Protein AF-A0A953M935-F1 (afdb_monomer_lite)

Radius of gyration: 22.32 Å; chains: 1; bounding box: 38×76×73 Å

Structure (mmCIF, N/CA/C/O backbone):
data_AF-A0A953M935-F1
#
_entry.id   AF-A0A953M935-F1
#
loop_
_atom_site.group_PDB
_atom_site.id
_atom_site.type_symbol
_atom_site.label_atom_id
_atom_site.label_alt_id
_atom_site.label_comp_id
_atom_site.label_asym_id
_atom_site.label_entity_id
_atom_site.label_seq_id
_atom_site.pdbx_PDB_ins_code
_atom_site.Cartn_x
_atom_site.Cartn_y
_atom_site.Cartn_z
_atom_site.occupancy
_atom_site.B_iso_or_equiv
_atom_site.auth_seq_id
_atom_site.auth_comp_id
_atom_site.auth_asym_id
_atom_site.auth_atom_id
_atom_site.pdbx_PDB_model_num
ATOM 1 N N . THR A 1 1 ? 6.322 -0.525 -22.273 1.00 87.12 1 THR A N 1
ATOM 2 C CA . THR A 1 1 ? 6.191 -1.770 -21.480 1.00 87.12 1 THR A CA 1
ATOM 3 C C . THR A 1 1 ? 7.466 -2.593 -21.427 1.00 87.12 1 THR A C 1
ATOM 5 O O . THR A 1 1 ? 7.991 -2.733 -20.337 1.00 87.12 1 THR A O 1
ATOM 8 N N . TRP A 1 2 ? 8.011 -3.098 -22.545 1.00 92.62 2 TRP A N 1
ATOM 9 C CA . TRP A 1 2 ? 9.228 -3.938 -22.526 1.00 92.62 2 TRP A CA 1
ATOM 10 C C . TRP A 1 2 ? 10.435 -3.279 -21.838 1.00 92.62 2 TRP A C 1
ATOM 12 O O . TRP A 1 2 ? 11.004 -3.856 -20.919 1.00 92.62 2 TRP A O 1
ATOM 22 N N . GLU A 1 3 ? 10.776 -2.045 -22.215 1.00 92.69 3 GLU A N 1
ATOM 23 C CA . GLU A 1 3 ? 11.884 -1.318 -21.573 1.00 92.69 3 GLU A CA 1
ATOM 24 C C . GLU A 1 3 ? 11.625 -1.047 -20.083 1.00 92.69 3 GLU A C 1
ATOM 26 O O . GLU A 1 3 ? 12.533 -1.168 -19.268 1.00 92.69 3 GLU A O 1
ATOM 31 N N . ALA A 1 4 ? 10.373 -0.774 -19.697 1.00 92.00 4 ALA A N 1
ATOM 32 C CA . ALA A 1 4 ? 10.004 -0.616 -18.289 1.00 92.00 4 ALA A CA 1
ATOM 33 C C . ALA A 1 4 ? 10.262 -1.905 -17.493 1.00 92.00 4 ALA A C 1
ATOM 35 O O . ALA A 1 4 ? 10.887 -1.853 -16.439 1.00 92.00 4 ALA A O 1
ATOM 36 N N . LEU A 1 5 ? 9.853 -3.058 -18.031 1.00 93.75 5 LEU A N 1
ATOM 37 C CA . LEU A 1 5 ? 10.108 -4.365 -17.426 1.00 93.75 5 LEU A CA 1
ATOM 38 C C . LEU A 1 5 ? 11.610 -4.664 -17.322 1.00 93.75 5 LEU A C 1
ATOM 40 O O . LEU A 1 5 ? 12.067 -5.061 -16.255 1.00 93.75 5 LEU A O 1
ATOM 44 N N . ARG A 1 6 ? 12.397 -4.410 -18.379 1.00 94.69 6 ARG A N 1
ATOM 45 C CA . ARG A 1 6 ? 13.862 -4.605 -18.359 1.00 94.69 6 ARG A CA 1
ATOM 46 C C . ARG A 1 6 ? 14.549 -3.818 -17.255 1.00 94.69 6 ARG A C 1
ATOM 48 O O . ARG A 1 6 ? 15.480 -4.330 -16.648 1.00 94.69 6 ARG A O 1
ATOM 55 N N . LEU A 1 7 ? 14.097 -2.591 -17.005 1.00 92.44 7 LEU A N 1
ATOM 56 C CA . LEU A 1 7 ? 14.650 -1.765 -15.938 1.00 92.44 7 LEU A CA 1
ATOM 57 C C . LEU A 1 7 ? 14.316 -2.314 -14.548 1.00 92.44 7 LEU A C 1
ATOM 59 O O . LEU A 1 7 ? 15.078 -2.064 -13.625 1.00 92.44 7 LEU A O 1
ATOM 63 N N . MET A 1 8 ? 13.209 -3.042 -14.390 1.00 93.44 8 MET A N 1
ATOM 64 C CA . MET A 1 8 ? 12.713 -3.533 -13.098 1.00 93.44 8 MET A CA 1
ATOM 65 C C . MET A 1 8 ? 13.215 -4.932 -12.714 1.00 93.44 8 MET A C 1
ATOM 67 O O . MET A 1 8 ? 13.190 -5.274 -11.532 1.00 93.44 8 MET A O 1
ATOM 71 N N . VAL A 1 9 ? 13.665 -5.744 -13.676 1.00 95.94 9 VAL A N 1
ATOM 72 C CA . VAL A 1 9 ? 14.178 -7.101 -13.413 1.00 95.94 9 VAL A CA 1
ATOM 73 C C . VAL A 1 9 ? 15.330 -7.075 -12.413 1.00 95.94 9 VAL A C 1
ATOM 75 O O . VAL A 1 9 ? 16.247 -6.264 -12.514 1.00 95.94 9 VAL A O 1
ATOM 78 N N . GLY A 1 10 ? 15.284 -7.991 -11.447 1.00 92.75 10 GLY A N 1
ATOM 79 C CA . GLY A 1 10 ? 16.314 -8.169 -10.427 1.00 92.75 10 GLY A CA 1
ATOM 80 C C . GLY A 1 10 ? 16.287 -7.130 -9.305 1.00 92.75 10 GLY A C 1
ATOM 81 O O . GLY A 1 10 ? 17.012 -7.292 -8.324 1.00 92.75 10 GLY A O 1
ATOM 82 N N . GLN A 1 11 ? 15.445 -6.095 -9.393 1.00 92.94 11 GLN A N 1
ATOM 83 C CA . GLN A 1 11 ? 15.308 -5.120 -8.318 1.00 92.94 11 GLN A CA 1
ATOM 84 C C . GLN A 1 11 ? 14.552 -5.737 -7.138 1.00 92.94 11 GLN A C 1
ATOM 86 O O . GLN A 1 11 ? 13.422 -6.201 -7.284 1.00 92.94 11 GLN A O 1
ATOM 91 N N . ARG A 1 12 ? 15.177 -5.734 -5.958 1.00 94.81 12 ARG A N 1
ATOM 92 C CA . ARG A 1 12 ? 14.606 -6.261 -4.714 1.00 94.81 12 ARG A CA 1
ATOM 93 C C . ARG A 1 12 ? 14.468 -5.133 -3.704 1.00 94.81 12 ARG A C 1
ATOM 95 O O . ARG A 1 12 ? 15.455 -4.469 -3.405 1.00 94.81 12 ARG A O 1
ATOM 102 N N . ARG A 1 13 ? 13.263 -4.948 -3.167 1.00 95.19 13 ARG A N 1
ATOM 103 C CA . ARG A 1 13 ? 12.986 -4.009 -2.071 1.00 95.19 13 ARG A CA 1
ATOM 104 C C . ARG A 1 13 ? 12.113 -4.676 -1.024 1.00 95.19 13 ARG A C 1
ATOM 106 O O . ARG A 1 13 ? 11.377 -5.617 -1.337 1.00 95.19 13 ARG A O 1
ATOM 113 N N . VAL A 1 14 ? 12.210 -4.189 0.208 1.00 96.75 14 VAL A N 1
ATOM 114 C CA . VAL A 1 14 ? 11.340 -4.629 1.303 1.00 96.75 14 VAL A CA 1
ATOM 115 C C . VAL A 1 14 ? 9.875 -4.466 0.883 1.00 96.75 14 VAL A C 1
ATOM 117 O O . VAL A 1 14 ? 9.539 -3.521 0.177 1.00 96.75 14 VAL A O 1
ATOM 120 N N . HIS A 1 15 ? 9.031 -5.441 1.223 1.00 97.50 15 HIS A N 1
ATOM 121 C CA . HIS A 1 15 ? 7.592 -5.424 0.923 1.00 97.50 15 HIS A CA 1
ATOM 122 C C . HIS A 1 15 ? 7.204 -5.198 -0.558 1.00 97.50 15 HIS A C 1
ATOM 124 O O . HIS A 1 15 ? 6.071 -4.834 -0.868 1.00 97.50 15 HIS A O 1
ATOM 130 N N . THR A 1 16 ? 8.097 -5.507 -1.503 1.00 96.88 16 THR A N 1
ATOM 131 C CA . THR A 1 16 ? 7.790 -5.545 -2.945 1.00 96.88 16 THR A CA 1
ATOM 132 C C . THR A 1 16 ? 8.058 -6.934 -3.510 1.00 96.88 16 THR A C 1
ATOM 134 O O . THR A 1 16 ? 8.996 -7.614 -3.085 1.00 96.88 16 THR A O 1
ATOM 137 N N . LEU A 1 17 ? 7.243 -7.372 -4.472 1.00 95.25 17 LEU A N 1
ATOM 138 C CA . LEU A 1 17 ? 7.519 -8.595 -5.224 1.00 95.25 17 LEU A CA 1
ATOM 139 C C . LEU A 1 17 ? 8.513 -8.291 -6.350 1.00 95.25 17 LEU A C 1
ATOM 141 O O . LEU A 1 17 ? 8.181 -7.522 -7.257 1.00 95.25 17 LEU A O 1
ATOM 145 N N . PRO A 1 18 ? 9.725 -8.876 -6.326 1.00 95.62 18 PRO A N 1
ATOM 146 C CA . PRO A 1 18 ? 10.694 -8.640 -7.381 1.00 95.62 18 PRO A CA 1
ATOM 147 C C . PRO A 1 18 ? 10.256 -9.322 -8.677 1.00 95.62 18 PRO A C 1
ATOM 149 O O . PRO A 1 18 ? 9.590 -10.358 -8.665 1.00 95.62 18 PRO A O 1
ATOM 152 N N . ILE A 1 19 ? 10.687 -8.768 -9.806 1.00 96.44 19 ILE A N 1
ATOM 153 C CA . ILE A 1 19 ? 10.609 -9.450 -11.099 1.00 96.44 19 ILE A CA 1
ATOM 154 C C . ILE A 1 19 ? 11.910 -10.235 -11.275 1.00 96.44 19 ILE A C 1
ATOM 156 O O . ILE A 1 19 ? 12.989 -9.645 -11.312 1.00 96.44 19 ILE A O 1
ATOM 160 N N . GLU A 1 20 ? 11.819 -11.558 -11.356 1.00 96.62 20 GLU A N 1
ATOM 161 C CA . GLU A 1 20 ? 12.972 -12.454 -11.509 1.00 96.62 20 GLU A CA 1
ATOM 162 C C . GLU A 1 20 ? 13.306 -12.711 -12.974 1.00 96.62 20 GLU A C 1
ATOM 164 O O . GLU A 1 20 ? 14.477 -12.752 -13.344 1.00 96.62 20 GLU A O 1
ATOM 169 N N . GLU A 1 21 ? 12.283 -12.824 -13.815 1.00 97.19 21 GLU A N 1
ATOM 170 C CA . GLU A 1 21 ? 12.445 -13.101 -15.237 1.00 97.19 21 GLU A CA 1
ATOM 171 C C . GLU A 1 21 ? 11.409 -12.328 -16.049 1.00 97.19 21 GLU A C 1
ATOM 173 O O . GLU A 1 21 ? 10.309 -12.042 -15.578 1.00 97.19 21 GLU A O 1
ATOM 178 N N . ILE A 1 22 ? 11.764 -11.975 -17.280 1.00 97.44 22 ILE A N 1
ATOM 179 C CA . ILE A 1 22 ? 10.851 -11.381 -18.254 1.00 97.44 22 ILE A CA 1
ATOM 180 C C . ILE A 1 22 ? 11.057 -12.054 -19.595 1.00 97.44 22 ILE A C 1
ATOM 182 O O . ILE A 1 22 ? 12.165 -12.469 -19.938 1.00 97.44 22 ILE A O 1
ATOM 186 N N . GLY A 1 23 ? 10.015 -12.053 -20.409 1.00 96.56 23 GLY A N 1
ATOM 187 C CA . GLY A 1 23 ? 10.133 -12.500 -21.781 1.00 96.56 23 GLY A CA 1
ATOM 188 C C . GLY A 1 23 ? 9.153 -11.813 -22.701 1.00 96.56 23 GLY A C 1
ATOM 189 O O . GLY A 1 23 ? 8.272 -11.051 -22.292 1.00 96.56 23 GLY A O 1
ATOM 190 N N . ARG A 1 24 ? 9.366 -12.060 -23.989 1.00 96.81 24 ARG A N 1
ATOM 191 C CA . ARG A 1 24 ? 8.562 -11.507 -25.066 1.00 96.81 24 ARG A CA 1
ATOM 192 C C . ARG A 1 24 ? 8.231 -12.609 -26.054 1.00 96.81 24 ARG A C 1
ATOM 194 O O . ARG A 1 24 ? 9.121 -13.301 -26.543 1.00 96.81 24 ARG A O 1
ATOM 201 N N . GLU A 1 25 ? 6.953 -12.760 -26.356 1.00 94.62 25 GLU A N 1
ATOM 202 C CA . GLU A 1 25 ? 6.482 -13.746 -27.321 1.00 94.62 25 GLU A CA 1
ATOM 203 C C . GLU A 1 25 ? 6.469 -13.186 -28.747 1.00 94.62 25 GLU A C 1
ATOM 205 O O . GLU A 1 25 ? 6.471 -11.970 -28.971 1.00 94.62 25 GLU A O 1
ATOM 210 N N . ARG A 1 26 ? 6.381 -14.084 -29.741 1.00 86.19 26 ARG A N 1
ATOM 211 C CA . ARG A 1 26 ? 6.334 -13.727 -31.174 1.00 86.19 26 ARG A CA 1
ATOM 212 C C . ARG A 1 26 ? 5.109 -12.883 -31.578 1.00 86.19 26 ARG A C 1
ATOM 214 O O . ARG A 1 26 ? 5.091 -12.367 -32.686 1.00 86.19 26 ARG A O 1
ATOM 221 N N . GLY A 1 27 ? 4.136 -12.677 -30.687 1.00 88.88 27 GLY A N 1
ATOM 222 C CA . GLY A 1 27 ? 2.987 -11.780 -30.883 1.00 88.88 27 GLY A CA 1
ATOM 223 C C . GLY A 1 27 ? 3.143 -10.374 -30.289 1.00 88.88 27 GLY A C 1
ATOM 224 O O . GLY A 1 27 ? 2.191 -9.604 -30.306 1.00 88.88 27 GLY A O 1
ATOM 225 N N . GLY A 1 28 ? 4.304 -10.032 -29.722 1.00 88.31 28 GLY A N 1
ATOM 226 C CA . GLY A 1 28 ? 4.527 -8.732 -29.077 1.00 88.31 28 GLY A CA 1
ATOM 227 C C . GLY A 1 28 ? 4.071 -8.651 -27.616 1.00 88.31 28 GLY A C 1
ATOM 228 O O . GLY A 1 28 ? 4.392 -7.665 -26.951 1.00 88.31 28 GLY A O 1
ATOM 229 N N . TRP A 1 29 ? 3.413 -9.693 -27.101 1.00 91.88 29 TRP A N 1
ATOM 230 C CA . TRP A 1 29 ? 3.110 -9.856 -25.681 1.00 91.88 29 TRP A CA 1
ATOM 231 C C . TRP A 1 29 ? 4.390 -9.928 -24.853 1.00 91.88 29 TRP A C 1
ATOM 233 O O . TRP A 1 29 ? 5.377 -10.542 -25.265 1.00 91.88 29 TRP A O 1
ATOM 243 N N . CYS A 1 30 ? 4.364 -9.285 -23.691 1.00 94.69 30 CYS A N 1
ATOM 244 C CA . CYS A 1 30 ? 5.428 -9.353 -22.699 1.00 94.69 30 CYS A CA 1
ATOM 245 C C . CYS A 1 30 ? 4.885 -10.063 -21.458 1.00 94.69 30 CYS A C 1
ATOM 247 O O . CYS A 1 30 ? 3.744 -9.812 -21.071 1.00 94.69 30 CYS A O 1
ATOM 249 N N . TRP A 1 31 ? 5.707 -10.893 -20.830 1.00 94.88 31 TRP A N 1
ATOM 250 C CA . TRP A 1 31 ? 5.409 -11.526 -19.548 1.00 94.88 31 TRP A CA 1
ATOM 251 C C . TRP A 1 31 ? 6.520 -11.226 -18.541 1.00 94.88 31 TRP A C 1
ATOM 253 O O . TRP A 1 31 ? 7.645 -10.889 -18.920 1.00 94.88 31 TRP A O 1
ATOM 263 N N . ALA A 1 32 ? 6.178 -11.329 -17.261 1.00 95.38 32 ALA A N 1
ATOM 264 C CA . ALA A 1 32 ? 7.086 -11.186 -16.135 1.00 95.38 32 ALA A CA 1
ATOM 265 C C . ALA A 1 32 ? 6.808 -12.311 -15.132 1.00 95.38 32 ALA A C 1
ATOM 267 O O . ALA A 1 32 ? 5.650 -12.657 -14.902 1.00 95.38 32 ALA A O 1
ATOM 268 N N . CYS A 1 33 ? 7.865 -12.862 -14.548 1.00 95.69 33 CYS A N 1
ATOM 269 C CA . CYS A 1 33 ? 7.812 -13.864 -13.493 1.00 95.69 33 CYS A CA 1
ATOM 270 C C . CYS A 1 33 ? 8.309 -13.249 -12.186 1.00 95.69 33 CYS A C 1
ATOM 272 O O . CYS A 1 33 ? 9.351 -12.590 -12.157 1.00 95.69 33 CYS A O 1
ATOM 274 N N . SER A 1 34 ? 7.584 -13.510 -11.105 1.00 93.88 34 SER A N 1
ATOM 275 C CA . SER A 1 34 ? 7.925 -13.109 -9.740 1.00 93.88 34 SER A CA 1
ATOM 276 C C . SER A 1 34 ? 7.855 -14.324 -8.816 1.00 93.88 34 SER A C 1
ATOM 278 O O . SER A 1 34 ? 7.169 -15.296 -9.156 1.00 93.88 34 SER A O 1
ATOM 280 N N . PRO A 1 35 ? 8.510 -14.287 -7.640 1.00 92.44 35 PRO A N 1
ATOM 281 C CA . PRO A 1 35 ? 8.321 -15.316 -6.631 1.00 92.44 35 PRO A CA 1
ATOM 282 C C . PRO A 1 35 ? 6.838 -15.455 -6.309 1.00 92.44 35 PRO A C 1
ATOM 284 O O . PRO A 1 35 ? 6.133 -14.456 -6.219 1.00 92.44 35 PRO A O 1
ATOM 287 N N . TYR A 1 36 ? 6.370 -16.679 -6.100 1.00 89.25 36 TYR A N 1
ATOM 288 C CA . TYR A 1 36 ? 4.990 -16.925 -5.704 1.00 89.25 36 TYR A CA 1
ATOM 289 C C . TYR A 1 36 ? 4.867 -16.817 -4.170 1.00 89.25 36 TYR A C 1
ATOM 291 O O . TYR A 1 36 ? 5.350 -17.708 -3.466 1.00 89.25 36 TYR A O 1
ATOM 299 N N . PRO A 1 37 ? 4.260 -15.744 -3.615 1.00 86.69 37 PRO A N 1
ATOM 300 C CA . PRO A 1 37 ? 4.155 -15.545 -2.163 1.00 86.69 37 PRO A CA 1
ATOM 301 C C . PRO A 1 37 ? 3.012 -16.356 -1.522 1.00 86.69 37 PRO A C 1
ATOM 303 O O . PRO A 1 37 ? 2.883 -16.369 -0.294 1.00 86.69 37 PRO A O 1
ATOM 306 N N . GLY A 1 38 ? 2.162 -16.982 -2.343 1.00 81.94 38 GLY A N 1
ATOM 307 C CA . GLY A 1 38 ? 1.015 -17.774 -1.910 1.00 81.94 38 GLY A CA 1
ATOM 308 C C . GLY A 1 38 ? 1.398 -19.141 -1.340 1.00 81.94 38 GLY A C 1
ATOM 309 O O . GLY A 1 38 ? 2.570 -19.489 -1.189 1.00 81.94 38 GLY A O 1
ATOM 310 N N . ASN A 1 39 ? 0.387 -19.944 -1.017 1.00 77.00 39 ASN A N 1
ATOM 311 C CA . ASN A 1 39 ? 0.562 -21.349 -0.644 1.00 77.00 39 ASN A CA 1
ATOM 312 C C . ASN A 1 39 ? 0.106 -22.275 -1.791 1.00 77.00 39 ASN A C 1
ATOM 314 O O . ASN A 1 39 ? -0.305 -21.819 -2.857 1.00 77.00 39 ASN A O 1
ATOM 318 N N . HIS A 1 40 ? 0.165 -23.589 -1.568 1.00 74.06 40 HIS A N 1
ATOM 319 C CA . HIS A 1 40 ? -0.279 -24.592 -2.544 1.00 74.06 40 HIS A CA 1
ATOM 320 C C . HIS A 1 40 ? -1.765 -24.480 -2.928 1.00 74.06 40 HIS A C 1
ATOM 322 O O . HIS A 1 40 ? -2.174 -25.100 -3.903 1.00 74.06 40 HIS A O 1
ATOM 328 N N . GLU A 1 41 ? -2.563 -23.722 -2.174 1.00 73.56 41 GLU A N 1
ATOM 329 C CA . GLU A 1 41 ? -3.989 -23.544 -2.421 1.00 73.56 41 GLU A CA 1
ATOM 330 C C . GLU A 1 41 ? -4.228 -22.297 -3.269 1.00 73.56 41 GLU A C 1
ATOM 332 O O . GLU A 1 41 ? -4.808 -22.405 -4.344 1.00 73.56 41 GLU A O 1
ATOM 337 N N . THR A 1 42 ? -3.780 -21.120 -2.817 1.00 80.50 42 THR A N 1
ATOM 338 C CA . THR A 1 42 ? -4.020 -19.849 -3.515 1.00 80.50 42 THR A CA 1
ATOM 339 C C . THR A 1 42 ? -3.039 -18.742 -3.116 1.00 80.50 42 THR A C 1
ATOM 341 O O . THR A 1 42 ? -2.385 -18.769 -2.067 1.00 80.50 42 THR A O 1
ATOM 344 N N . MET A 1 43 ? -2.973 -17.727 -3.974 1.00 84.75 43 MET A N 1
ATOM 345 C CA . MET A 1 43 ? -2.472 -16.403 -3.636 1.00 84.75 43 MET A CA 1
ATOM 346 C C . MET A 1 43 ? -3.609 -15.598 -3.003 1.00 84.75 43 MET A C 1
ATOM 348 O O . MET A 1 43 ? -4.702 -15.535 -3.565 1.00 84.75 43 MET A O 1
ATOM 352 N N . VAL A 1 44 ? -3.363 -14.991 -1.842 1.00 93.56 44 VAL A N 1
ATOM 353 C CA . VAL A 1 44 ? -4.373 -14.205 -1.123 1.00 93.56 44 VAL A CA 1
ATOM 354 C C . VAL A 1 44 ? -4.001 -12.733 -1.213 1.00 93.56 44 VAL A C 1
ATOM 356 O O . VAL A 1 44 ? -2.959 -12.328 -0.702 1.00 93.56 44 VAL A O 1
ATOM 359 N N . THR A 1 45 ? -4.845 -11.933 -1.858 1.00 95.94 45 THR A N 1
ATOM 360 C CA . THR A 1 45 ? -4.709 -10.471 -1.852 1.00 95.94 45 THR A CA 1
ATOM 361 C C . THR A 1 45 ? -5.188 -9.891 -0.523 1.00 95.94 45 THR A C 1
ATOM 363 O O . THR A 1 45 ? -5.932 -10.540 0.222 1.00 95.94 45 THR A O 1
ATOM 366 N N . LEU A 1 46 ? -4.782 -8.662 -0.211 1.00 96.94 46 LEU A N 1
ATOM 367 C CA . LEU A 1 46 ? -5.235 -7.955 0.984 1.00 96.94 46 LEU A CA 1
ATOM 368 C C . LEU A 1 46 ? -6.760 -7.780 0.976 1.00 96.94 46 LEU A C 1
ATOM 370 O O . LEU A 1 46 ? -7.403 -8.038 1.994 1.00 96.94 46 LEU A O 1
ATOM 374 N N . ASP A 1 47 ? -7.322 -7.473 -0.197 1.00 96.38 47 ASP A N 1
ATOM 375 C CA . ASP A 1 47 ? -8.769 -7.380 -0.423 1.00 96.38 47 ASP A CA 1
ATOM 376 C C . ASP A 1 47 ? -9.478 -8.711 -0.118 1.00 96.38 47 ASP A C 1
ATOM 378 O O . ASP A 1 47 ? -10.418 -8.775 0.678 1.00 96.38 47 ASP A O 1
ATOM 382 N N . GLY A 1 48 ? -8.961 -9.822 -0.659 1.00 94.88 48 GLY A N 1
ATOM 383 C CA . GLY A 1 48 ? -9.504 -11.154 -0.395 1.00 94.88 48 GLY A CA 1
ATOM 384 C C . GLY A 1 48 ? -9.415 -11.543 1.084 1.00 94.88 48 GLY A C 1
ATOM 385 O O . GLY A 1 48 ? -10.360 -12.102 1.647 1.00 94.88 48 GLY A O 1
ATOM 386 N N . LEU A 1 49 ? -8.306 -11.209 1.753 1.00 95.31 49 LEU A N 1
ATOM 387 C CA . LEU A 1 49 ? -8.145 -11.442 3.189 1.00 95.31 49 LEU A CA 1
ATOM 388 C C . LEU A 1 49 ? -9.147 -10.627 4.017 1.00 95.31 49 LEU A C 1
ATOM 390 O O . LEU A 1 49 ? -9.708 -11.154 4.982 1.00 95.31 49 LEU A O 1
ATOM 394 N N . ARG A 1 50 ? -9.383 -9.364 3.652 1.00 95.81 50 ARG A N 1
ATOM 395 C CA . ARG A 1 50 ? -10.374 -8.492 4.292 1.00 95.81 50 ARG A CA 1
ATOM 396 C C . ARG A 1 50 ? -11.787 -9.024 4.109 1.00 95.81 50 ARG A C 1
ATOM 398 O O . ARG A 1 50 ? -12.500 -9.162 5.106 1.00 95.81 50 ARG A O 1
ATOM 405 N N . GLY A 1 51 ? -12.160 -9.421 2.893 1.00 95.31 51 GLY A N 1
ATOM 406 C CA . GLY A 1 51 ? -13.436 -10.087 2.616 1.00 95.31 51 GLY A CA 1
ATOM 407 C C . GLY A 1 51 ? -13.647 -11.323 3.498 1.00 95.31 51 GLY A C 1
ATOM 408 O O . GLY A 1 51 ? -14.664 -11.436 4.183 1.00 95.31 51 GLY A O 1
ATOM 409 N N . ASN A 1 52 ? -12.632 -12.187 3.597 1.00 94.00 52 ASN A N 1
ATOM 410 C CA . ASN A 1 52 ? -12.670 -13.398 4.428 1.00 94.00 52 ASN A CA 1
ATOM 411 C C . ASN A 1 52 ? -12.776 -13.122 5.940 1.00 94.00 52 ASN A C 1
ATOM 413 O O . ASN A 1 52 ? -13.270 -13.967 6.687 1.00 94.00 52 ASN A O 1
ATOM 417 N N . LYS A 1 53 ? -12.326 -11.952 6.409 1.00 94.00 53 LYS A N 1
ATOM 418 C CA . LYS A 1 53 ? -12.405 -11.520 7.816 1.00 94.00 53 LYS A CA 1
ATOM 419 C C . LYS A 1 53 ? -13.678 -10.736 8.157 1.00 94.00 53 LYS A C 1
ATOM 421 O O . LYS A 1 53 ? -13.813 -10.259 9.282 1.00 94.00 53 LYS A O 1
ATOM 426 N N . GLY A 1 54 ? -14.624 -10.624 7.225 1.00 94.50 54 GLY A N 1
ATOM 427 C CA . GLY A 1 54 ? -15.879 -9.900 7.443 1.00 94.50 54 GLY A CA 1
ATOM 428 C C . GLY A 1 54 ? -15.820 -8.421 7.055 1.00 94.50 54 GLY A C 1
ATOM 429 O O . GLY A 1 54 ? -16.577 -7.619 7.596 1.00 94.50 54 GLY A O 1
ATOM 430 N N . GLY A 1 55 ? -14.929 -8.056 6.131 1.00 95.44 55 GLY A N 1
ATOM 431 C CA . GLY A 1 55 ? -14.935 -6.763 5.443 1.00 95.44 55 GLY A CA 1
ATOM 432 C C . GLY A 1 55 ? -14.091 -5.662 6.083 1.00 95.44 55 GLY A C 1
ATOM 433 O O . GLY A 1 55 ? -13.911 -4.625 5.454 1.00 95.44 55 GLY A O 1
ATOM 434 N N . ARG A 1 56 ? -13.527 -5.880 7.276 1.00 95.31 56 ARG A N 1
ATOM 435 C CA . ARG A 1 56 ? -12.637 -4.928 7.963 1.00 95.31 56 ARG A CA 1
ATOM 436 C C . ARG A 1 56 ? -11.578 -5.638 8.800 1.00 95.31 56 ARG A C 1
ATOM 438 O O . ARG A 1 56 ? -11.730 -6.811 9.142 1.00 95.31 56 ARG A O 1
ATOM 445 N N . PHE A 1 57 ? -10.536 -4.911 9.169 1.00 95.44 57 PHE A N 1
ATOM 446 C CA . PHE A 1 57 ? -9.479 -5.337 10.076 1.00 95.44 57 PHE A CA 1
ATOM 447 C C . PHE A 1 57 ? -9.588 -4.644 11.431 1.00 95.44 57 PHE A C 1
ATOM 449 O O . PHE A 1 57 ? -10.216 -3.597 11.582 1.00 95.44 57 PHE A O 1
ATOM 456 N N . SER A 1 58 ? -8.956 -5.239 12.442 1.00 94.19 58 SER A N 1
ATOM 457 C CA . SER A 1 58 ? -8.722 -4.534 13.701 1.00 94.19 58 SER A CA 1
ATOM 458 C C . SER A 1 58 ? -7.745 -3.360 13.501 1.00 94.19 58 SER A C 1
ATOM 460 O O . SER A 1 58 ? -6.949 -3.375 12.555 1.00 94.19 58 SER A O 1
ATOM 462 N N . PRO A 1 59 ? -7.731 -2.361 14.405 1.00 94.06 59 PRO A N 1
ATOM 463 C CA . PRO A 1 59 ? -6.753 -1.273 14.346 1.00 94.06 59 PRO A CA 1
ATOM 464 C C . PRO A 1 59 ? -5.301 -1.763 14.324 1.00 94.06 59 PRO A C 1
ATOM 466 O O . PRO A 1 59 ? -4.500 -1.274 13.535 1.00 94.06 59 PRO A O 1
ATOM 469 N N . HIS A 1 60 ? -4.985 -2.797 15.111 1.00 93.50 60 HIS A N 1
ATOM 470 C CA . HIS A 1 60 ? -3.643 -3.375 15.155 1.00 93.50 60 HIS A CA 1
ATOM 471 C C . HIS A 1 60 ? -3.234 -4.009 13.819 1.00 93.50 60 HIS A C 1
ATOM 473 O O . HIS A 1 60 ? -2.133 -3.777 13.319 1.00 93.50 60 HIS A O 1
ATOM 479 N N . GLU A 1 61 ? -4.121 -4.811 13.225 1.00 95.31 61 GLU A N 1
ATOM 480 C CA . GLU A 1 61 ? -3.890 -5.396 11.900 1.00 95.31 61 GLU A CA 1
ATOM 481 C C . GLU A 1 61 ? -3.762 -4.319 10.822 1.00 95.31 61 GLU A C 1
ATOM 483 O O . GLU A 1 61 ? -2.933 -4.467 9.927 1.00 95.31 61 GLU A O 1
ATOM 488 N N . THR A 1 62 ? -4.531 -3.232 10.935 1.00 96.62 62 THR A N 1
ATOM 489 C CA . THR A 1 62 ? -4.444 -2.103 10.007 1.00 96.62 62 THR A CA 1
ATOM 490 C C . THR A 1 62 ? -3.103 -1.390 10.119 1.00 96.62 62 THR A C 1
ATOM 492 O O . THR A 1 62 ? -2.443 -1.244 9.098 1.00 96.62 62 THR A O 1
ATOM 495 N N . ALA A 1 63 ? -2.646 -1.016 11.320 1.00 96.25 63 ALA A N 1
ATOM 496 C CA . ALA A 1 63 ? -1.335 -0.374 11.474 1.00 96.25 63 ALA A CA 1
ATOM 497 C C . ALA A 1 63 ? -0.212 -1.256 10.942 1.00 96.25 63 ALA A C 1
ATOM 499 O O . ALA A 1 63 ? 0.594 -0.784 10.153 1.00 96.25 63 ALA A O 1
ATOM 500 N N . ARG A 1 64 ? -0.220 -2.557 11.253 1.00 96.25 64 ARG A N 1
ATOM 501 C CA . ARG A 1 64 ? 0.789 -3.482 10.723 1.00 96.25 64 ARG A CA 1
ATOM 502 C C . ARG A 1 64 ? 0.757 -3.595 9.194 1.00 96.25 64 ARG A C 1
ATOM 504 O O . ARG A 1 64 ? 1.789 -3.857 8.577 1.00 96.25 64 ARG A O 1
ATOM 511 N N . ALA A 1 65 ? -0.422 -3.503 8.582 1.00 97.38 65 ALA A N 1
ATOM 512 C CA . ALA A 1 65 ? -0.552 -3.544 7.131 1.00 97.38 65 ALA A CA 1
ATOM 513 C C . ALA A 1 65 ? -0.051 -2.241 6.494 1.00 97.38 65 ALA A C 1
ATOM 515 O O . ALA A 1 65 ? 0.761 -2.279 5.575 1.00 97.38 65 ALA A O 1
ATOM 516 N N . VAL A 1 66 ? -0.505 -1.105 7.024 1.00 98.06 66 VAL A N 1
ATOM 517 C CA . VAL A 1 66 ? -0.135 0.241 6.575 1.00 98.06 66 VAL A CA 1
ATOM 518 C C . VAL A 1 66 ? 1.364 0.477 6.725 1.00 98.06 66 VAL A C 1
ATOM 520 O O . VAL A 1 66 ? 1.988 0.934 5.777 1.00 98.06 66 VAL A O 1
ATOM 523 N N . GLU A 1 67 ? 1.956 0.096 7.855 1.00 97.62 67 GLU A N 1
ATOM 524 C CA . GLU A 1 67 ? 3.396 0.198 8.114 1.00 97.62 67 GLU A CA 1
ATOM 525 C C . GLU A 1 67 ? 4.212 -0.539 7.044 1.00 97.62 67 GLU A C 1
ATOM 527 O O . GLU A 1 67 ? 5.033 0.079 6.380 1.00 97.62 67 GLU A O 1
ATOM 532 N N . GLN A 1 68 ? 3.917 -1.816 6.773 1.00 98.12 68 GLN A N 1
ATOM 533 C CA . GLN A 1 68 ? 4.626 -2.585 5.737 1.00 98.12 68 GLN A CA 1
ATOM 534 C C . GLN A 1 68 ? 4.468 -1.983 4.331 1.00 98.12 68 GLN A C 1
ATOM 536 O O . GLN A 1 68 ? 5.391 -2.035 3.517 1.00 98.12 68 GLN A O 1
ATOM 541 N N . VAL A 1 69 ? 3.295 -1.419 4.021 1.00 98.38 69 VAL A N 1
ATOM 542 C CA . VAL A 1 69 ? 3.063 -0.730 2.743 1.00 98.38 69 VAL A CA 1
ATOM 543 C C . VAL A 1 69 ? 3.887 0.559 2.675 1.00 98.38 69 VAL A C 1
ATOM 545 O O . VAL A 1 69 ? 4.545 0.796 1.665 1.00 98.38 69 VAL A O 1
ATOM 548 N N . LEU A 1 70 ? 3.920 1.362 3.741 1.00 98.25 70 LEU A N 1
ATOM 549 C CA . LEU A 1 70 ? 4.748 2.568 3.809 1.00 98.25 70 LEU A CA 1
ATOM 550 C C . LEU A 1 70 ? 6.247 2.240 3.772 1.00 98.25 70 LEU A C 1
ATOM 552 O O . LEU A 1 70 ? 7.005 2.968 3.142 1.00 98.25 70 LEU A O 1
ATOM 556 N N . GLU A 1 71 ? 6.689 1.129 4.363 1.00 98.00 71 GLU A N 1
ATOM 557 C CA . GLU A 1 71 ? 8.071 0.649 4.252 1.00 98.00 71 GLU A CA 1
ATOM 558 C C . GLU A 1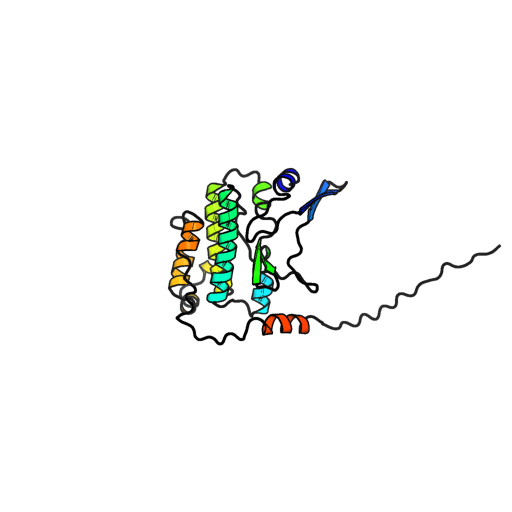 71 ? 8.442 0.297 2.800 1.00 98.00 71 GLU A C 1
ATOM 560 O O . GLU A 1 71 ? 9.529 0.662 2.344 1.00 98.00 71 GLU A O 1
ATOM 565 N N . ALA A 1 72 ? 7.544 -0.352 2.042 1.00 97.94 72 ALA A N 1
ATOM 566 C CA . ALA A 1 72 ? 7.743 -0.572 0.603 1.00 97.94 72 ALA A CA 1
ATOM 567 C C . ALA A 1 72 ? 7.864 0.749 -0.165 1.00 97.94 72 ALA A C 1
ATOM 569 O O . ALA A 1 72 ? 8.777 0.904 -0.981 1.00 97.94 72 ALA A O 1
ATOM 570 N N . VAL A 1 73 ? 6.956 1.692 0.107 1.00 97.94 73 VAL A N 1
ATOM 571 C CA . VAL A 1 73 ? 6.940 3.017 -0.528 1.00 97.94 73 VAL A CA 1
ATOM 572 C C . VAL A 1 73 ? 8.228 3.774 -0.212 1.00 97.94 73 VAL A C 1
ATOM 574 O O . VAL A 1 73 ? 8.898 4.247 -1.125 1.00 97.94 73 VAL A O 1
ATOM 577 N N . SER A 1 74 ? 8.644 3.803 1.054 1.00 97.31 74 SER A N 1
ATOM 578 C CA . SER A 1 74 ? 9.883 4.441 1.511 1.00 97.31 74 SER A CA 1
ATOM 579 C C . SER A 1 74 ? 11.114 3.871 0.816 1.00 97.31 74 SER A C 1
ATOM 581 O O . SER A 1 74 ? 11.906 4.613 0.226 1.00 97.31 74 SER A O 1
ATOM 583 N N . ALA A 1 75 ? 11.233 2.542 0.774 1.00 96.75 75 ALA A N 1
ATOM 584 C CA . ALA A 1 75 ? 12.347 1.884 0.104 1.00 96.75 75 ALA A CA 1
ATOM 585 C C . ALA A 1 75 ? 12.393 2.165 -1.408 1.00 96.75 75 ALA A C 1
ATOM 587 O O . ALA A 1 75 ? 13.476 2.224 -1.986 1.00 96.75 75 ALA A O 1
ATOM 588 N N . ALA A 1 76 ? 11.245 2.329 -2.068 1.00 95.50 76 ALA A N 1
ATOM 589 C CA . ALA A 1 76 ? 11.199 2.649 -3.491 1.00 95.50 76 ALA A CA 1
ATOM 590 C C . ALA A 1 76 ? 11.425 4.141 -3.785 1.00 95.50 76 ALA A C 1
ATOM 592 O O . ALA A 1 76 ? 12.122 4.481 -4.747 1.00 95.50 76 ALA A O 1
ATOM 593 N N . HIS A 1 77 ? 10.897 5.030 -2.941 1.00 95.06 77 HIS A N 1
ATOM 594 C CA . HIS A 1 77 ? 11.072 6.481 -3.051 1.00 95.06 77 HIS A CA 1
ATOM 595 C C . HIS A 1 77 ? 12.536 6.889 -2.870 1.00 95.06 77 HIS A C 1
ATOM 597 O O . HIS A 1 77 ? 12.995 7.798 -3.563 1.00 95.06 77 HIS A O 1
ATOM 603 N N . ALA A 1 78 ? 13.304 6.159 -2.050 1.00 94.50 78 ALA A N 1
ATOM 604 C CA . ALA A 1 78 ? 14.758 6.321 -1.945 1.00 94.50 78 ALA A CA 1
ATOM 605 C C . ALA A 1 78 ? 15.482 6.187 -3.306 1.00 94.50 78 ALA A C 1
ATOM 607 O O . ALA A 1 78 ? 16.478 6.867 -3.551 1.00 94.50 78 ALA A O 1
ATOM 608 N N . ASP A 1 79 ? 14.933 5.384 -4.226 1.00 92.44 79 ASP A N 1
ATOM 609 C CA . ASP A 1 79 ? 15.432 5.195 -5.595 1.00 92.44 79 ASP A CA 1
ATOM 610 C C . ASP A 1 79 ? 14.706 6.075 -6.636 1.00 92.44 79 ASP A C 1
ATOM 612 O O . ASP A 1 79 ? 14.875 5.882 -7.846 1.00 92.44 79 ASP A O 1
ATOM 616 N N . ARG A 1 80 ? 13.879 7.034 -6.195 1.00 91.56 80 ARG A N 1
ATOM 617 C CA . ARG A 1 80 ? 12.983 7.855 -7.036 1.00 91.56 80 ARG A CA 1
ATOM 618 C C . ARG A 1 80 ? 12.028 7.021 -7.897 1.00 91.56 80 ARG A C 1
ATOM 620 O O . ARG A 1 80 ? 11.725 7.380 -9.038 1.00 91.56 80 ARG A O 1
ATOM 627 N N . ILE A 1 81 ? 11.578 5.885 -7.372 1.00 92.19 81 ILE A N 1
ATOM 628 C CA . ILE A 1 81 ? 10.577 5.033 -8.012 1.00 92.19 81 ILE A CA 1
ATOM 629 C C . ILE A 1 81 ? 9.256 5.227 -7.288 1.00 92.19 81 ILE A C 1
ATOM 631 O O . ILE A 1 81 ? 9.186 5.054 -6.079 1.00 92.19 81 ILE A O 1
ATOM 635 N N . VAL A 1 82 ? 8.214 5.521 -8.055 1.00 94.00 82 VAL A N 1
ATOM 636 C CA . VAL A 1 82 ? 6.844 5.691 -7.565 1.00 94.00 82 VAL A CA 1
ATOM 637 C C . VAL A 1 82 ? 5.935 4.658 -8.224 1.00 94.00 82 VAL A C 1
ATOM 639 O O . VAL A 1 82 ? 6.123 4.337 -9.403 1.00 94.00 82 VAL A O 1
ATOM 642 N N . HIS A 1 83 ? 4.963 4.118 -7.487 1.00 94.50 83 HIS A N 1
ATOM 643 C CA . HIS A 1 83 ? 3.938 3.223 -8.047 1.00 94.50 83 HIS A CA 1
ATOM 644 C C . HIS A 1 83 ? 2.684 3.985 -8.502 1.00 94.50 83 HIS A C 1
ATOM 646 O O . HIS A 1 83 ? 1.942 3.514 -9.375 1.00 94.50 83 HIS A O 1
ATOM 652 N N . GLY A 1 84 ? 2.440 5.159 -7.917 1.00 93.12 84 GLY A N 1
ATOM 653 C CA . GLY A 1 84 ? 1.141 5.831 -7.941 1.00 93.12 84 GLY A CA 1
ATOM 654 C C . GLY A 1 84 ? 0.170 5.188 -6.947 1.00 93.12 84 GLY A C 1
ATOM 655 O O . GLY A 1 84 ? 0.587 4.437 -6.074 1.00 93.12 84 GLY A O 1
ATOM 656 N N . ALA A 1 85 ? -1.132 5.440 -7.095 1.00 94.00 85 ALA A N 1
ATOM 657 C CA . ALA A 1 85 ? -2.140 4.959 -6.145 1.00 94.00 85 ALA A CA 1
ATOM 658 C C . ALA A 1 85 ? -2.103 3.430 -5.923 1.00 94.00 85 ALA A C 1
ATOM 660 O O . ALA A 1 85 ? -2.286 2.666 -6.874 1.00 94.00 85 ALA A O 1
ATOM 661 N N . ILE A 1 86 ? -1.893 3.003 -4.679 1.00 96.25 86 ILE A N 1
ATOM 662 C CA . ILE A 1 86 ? -1.811 1.600 -4.258 1.00 96.25 86 ILE A CA 1
ATOM 663 C C . ILE A 1 86 ? -3.212 1.079 -3.932 1.00 96.25 86 ILE A C 1
ATOM 665 O O . ILE A 1 86 ? -3.975 1.730 -3.218 1.00 96.25 86 ILE A O 1
ATOM 669 N N . ARG A 1 87 ? -3.548 -0.113 -4.436 1.00 95.69 87 ARG A N 1
ATOM 670 C CA . ARG A 1 87 ? -4.843 -0.772 -4.206 1.00 95.69 87 ARG A CA 1
ATOM 671 C C . ARG A 1 87 ? -4.690 -2.067 -3.419 1.00 95.69 87 ARG A C 1
ATOM 673 O O . ARG A 1 87 ? -3.709 -2.789 -3.568 1.00 95.69 87 ARG A O 1
ATOM 680 N N . GLU A 1 88 ? -5.721 -2.435 -2.661 1.00 96.44 88 GLU A N 1
ATOM 681 C CA . GLU A 1 88 ? -5.756 -3.697 -1.903 1.00 96.44 88 GLU A CA 1
ATOM 682 C C . GLU A 1 88 ? -5.565 -4.944 -2.776 1.00 96.44 88 GLU A C 1
ATOM 684 O O . GLU A 1 88 ? -4.982 -5.936 -2.338 1.00 96.44 88 GLU A O 1
ATOM 689 N N . SER A 1 89 ? -6.044 -4.900 -4.021 1.00 95.69 89 SER A N 1
ATOM 690 C CA . SER A 1 89 ? -5.910 -5.995 -4.983 1.00 95.69 89 SER A CA 1
ATOM 691 C C . SER A 1 89 ? -4.482 -6.187 -5.501 1.00 95.69 89 SER A C 1
ATOM 693 O O . SER A 1 89 ? -4.184 -7.247 -6.035 1.00 95.69 89 SER A O 1
ATOM 695 N N . GLU A 1 90 ? -3.625 -5.170 -5.380 1.00 96.31 90 GLU A N 1
ATOM 696 C CA . GLU A 1 90 ? -2.215 -5.192 -5.807 1.00 96.31 90 GLU A CA 1
ATOM 697 C C . GLU A 1 90 ? -1.287 -5.645 -4.665 1.00 96.31 90 GLU A C 1
ATOM 699 O O . GLU A 1 90 ? -0.084 -5.821 -4.864 1.00 96.31 90 GLU A O 1
ATOM 704 N N . ILE A 1 91 ? -1.834 -5.818 -3.457 1.00 97.62 91 ILE A N 1
ATOM 705 C CA . ILE A 1 91 ? -1.095 -6.228 -2.267 1.00 97.62 91 ILE A CA 1
ATOM 706 C C . ILE A 1 91 ? -1.384 -7.697 -1.993 1.00 97.62 91 ILE A C 1
ATOM 708 O O . ILE A 1 91 ? -2.525 -8.091 -1.750 1.00 97.62 91 ILE A O 1
ATOM 712 N N . VAL A 1 92 ? -0.335 -8.507 -1.957 1.00 96.75 92 VAL A N 1
ATOM 713 C CA . VAL A 1 92 ? -0.416 -9.937 -1.675 1.00 96.75 92 VAL A CA 1
ATOM 714 C C . VAL A 1 92 ? 0.054 -10.227 -0.259 1.00 96.75 92 VAL A C 1
ATOM 716 O O . VAL A 1 92 ? 1.039 -9.664 0.219 1.00 96.75 92 VAL A O 1
ATOM 719 N N . VAL A 1 93 ? -0.645 -11.139 0.412 1.00 95.69 93 VAL A N 1
ATOM 720 C CA . VAL A 1 93 ? -0.365 -11.560 1.782 1.00 95.69 93 VAL A CA 1
ATOM 721 C C . VAL A 1 93 ? 0.196 -12.974 1.774 1.00 95.69 93 VAL A C 1
ATOM 723 O O . VAL A 1 93 ? -0.440 -13.906 1.279 1.00 95.69 93 VAL A O 1
ATOM 726 N N . ASN A 1 94 ? 1.374 -13.164 2.364 1.00 93.50 94 ASN A N 1
ATOM 727 C CA . ASN A 1 94 ? 1.906 -14.509 2.565 1.00 93.50 94 ASN A CA 1
ATOM 728 C C . ASN A 1 94 ? 1.298 -15.173 3.826 1.00 93.50 94 ASN A C 1
ATOM 730 O O . ASN A 1 94 ? 0.768 -14.489 4.708 1.00 93.50 94 ASN A O 1
ATOM 734 N N . PRO A 1 95 ? 1.439 -16.501 4.007 1.00 89.81 95 PRO A N 1
ATOM 735 C CA . PRO A 1 95 ? 0.916 -17.200 5.190 1.00 89.81 95 PRO A CA 1
ATOM 736 C C . PRO A 1 95 ? 1.498 -16.748 6.541 1.00 89.81 95 PRO A C 1
ATOM 738 O O . PRO A 1 95 ? 0.971 -17.106 7.593 1.00 89.81 95 PRO A O 1
ATOM 741 N N . ARG A 1 96 ? 2.603 -15.993 6.539 1.00 90.75 96 ARG A N 1
ATOM 742 C CA . ARG A 1 96 ? 3.232 -15.427 7.743 1.00 90.75 96 ARG A CA 1
ATOM 743 C C . ARG A 1 96 ? 2.724 -14.015 8.063 1.00 90.75 96 ARG A C 1
ATOM 745 O O . ARG A 1 96 ? 3.157 -13.439 9.058 1.00 90.75 96 ARG A O 1
ATOM 752 N N . GLY A 1 97 ? 1.817 -13.468 7.251 1.00 91.44 97 GLY A N 1
ATOM 753 C CA . GLY A 1 97 ? 1.268 -12.123 7.408 1.00 91.44 97 GLY A CA 1
ATOM 754 C C . GLY A 1 97 ? 2.192 -11.005 6.921 1.00 91.44 97 GLY A C 1
ATOM 755 O O . GLY A 1 97 ? 2.008 -9.859 7.330 1.00 91.44 97 GLY A O 1
ATOM 756 N N . SER A 1 98 ? 3.196 -11.321 6.095 1.00 95.19 98 SER A N 1
ATOM 757 C CA . SER A 1 98 ? 3.965 -10.302 5.374 1.00 95.19 98 SER A CA 1
ATOM 758 C C . SER A 1 98 ? 3.213 -9.868 4.122 1.00 95.19 98 SER A C 1
ATOM 760 O O . SER A 1 98 ? 2.650 -10.714 3.420 1.00 95.19 98 SER A O 1
ATOM 762 N N . LEU A 1 99 ? 3.248 -8.569 3.843 1.00 97.31 99 LEU A N 1
ATOM 763 C CA . LEU A 1 99 ? 2.652 -7.962 2.661 1.00 97.31 99 LEU A CA 1
ATOM 764 C C . LEU A 1 99 ? 3.700 -7.724 1.580 1.00 97.31 99 LEU A C 1
ATOM 766 O O . LEU A 1 99 ? 4.853 -7.410 1.887 1.00 97.31 99 LEU A O 1
ATOM 770 N N . PHE A 1 100 ? 3.287 -7.860 0.324 1.00 97.50 100 PHE A N 1
ATOM 771 C CA . PHE A 1 100 ? 4.100 -7.494 -0.824 1.00 97.50 100 PHE A CA 1
ATOM 772 C C . PHE A 1 100 ? 3.258 -6.816 -1.897 1.00 97.50 100 PHE A C 1
ATOM 774 O O . PHE A 1 100 ? 2.201 -7.326 -2.256 1.00 97.50 100 PHE A O 1
ATOM 781 N N . ILE A 1 101 ? 3.749 -5.704 -2.437 1.00 97.50 101 ILE A N 1
ATOM 782 C CA . ILE A 1 101 ? 3.114 -5.015 -3.563 1.00 97.50 101 ILE A CA 1
ATOM 783 C C . ILE A 1 101 ? 3.601 -5.634 -4.877 1.00 97.50 101 ILE A C 1
ATOM 785 O O . ILE A 1 101 ? 4.811 -5.770 -5.102 1.00 97.50 101 ILE A O 1
ATOM 789 N N . GLU A 1 102 ? 2.666 -6.006 -5.746 1.00 95.50 102 GLU A N 1
ATOM 790 C CA . GLU A 1 102 ? 2.954 -6.555 -7.070 1.00 95.50 102 GLU A CA 1
ATOM 791 C C . GLU A 1 102 ? 3.455 -5.483 -8.044 1.00 95.50 102 GLU A C 1
ATOM 793 O O . GLU A 1 102 ? 2.952 -4.360 -8.087 1.00 95.50 102 GLU A O 1
ATOM 798 N N . LEU A 1 103 ? 4.444 -5.855 -8.869 1.00 94.31 103 LEU A N 1
ATOM 799 C CA . LEU A 1 103 ? 4.919 -5.069 -10.018 1.00 94.31 103 LEU A CA 1
ATOM 800 C C . LEU A 1 103 ? 5.177 -3.587 -9.683 1.00 94.31 103 LEU A C 1
ATOM 802 O O . LEU A 1 103 ? 4.818 -2.683 -10.447 1.00 94.31 103 LEU A O 1
ATOM 806 N N . TYR A 1 104 ? 5.807 -3.335 -8.531 1.00 96.12 104 TYR A N 1
ATOM 807 C CA . TYR A 1 104 ? 5.936 -1.992 -7.979 1.00 96.12 104 TYR A CA 1
ATOM 808 C C . TYR A 1 104 ? 6.602 -1.009 -8.963 1.00 96.12 104 TYR A C 1
ATOM 810 O O . TYR A 1 104 ? 7.717 -1.246 -9.424 1.00 96.12 104 TYR A O 1
ATOM 818 N N . GLY A 1 105 ? 5.941 0.108 -9.293 1.00 93.00 105 GLY A N 1
ATOM 819 C CA . GLY A 1 105 ? 6.456 1.114 -10.228 1.00 93.00 105 GLY A CA 1
ATOM 820 C C . GLY A 1 105 ? 6.244 0.817 -11.715 1.00 93.00 105 GLY A C 1
ATOM 821 O O . GLY A 1 105 ? 6.547 1.669 -12.552 1.00 93.00 105 GLY A O 1
ATOM 822 N N . LEU A 1 106 ? 5.697 -0.347 -12.089 1.00 92.69 106 LEU A N 1
ATOM 823 C CA . LEU A 1 106 ? 5.496 -0.695 -13.499 1.00 92.69 106 LEU A CA 1
ATOM 824 C C . LEU A 1 106 ? 4.530 0.269 -14.194 1.00 92.69 106 LEU A C 1
ATOM 826 O O . LEU A 1 106 ? 4.807 0.725 -15.303 1.00 92.69 106 LEU A O 1
ATOM 830 N N . ARG A 1 107 ? 3.406 0.584 -13.541 1.00 90.06 107 ARG A N 1
ATOM 831 C CA . ARG A 1 107 ? 2.359 1.448 -14.099 1.00 90.06 107 ARG A CA 1
ATOM 832 C C . ARG A 1 107 ? 2.910 2.823 -14.462 1.00 90.06 107 ARG A C 1
ATOM 834 O O . ARG A 1 107 ? 2.758 3.249 -15.604 1.00 90.06 107 ARG A O 1
ATOM 841 N N . GLU A 1 108 ? 3.615 3.465 -13.538 1.00 90.50 108 GLU A N 1
ATOM 842 C CA . GLU A 1 108 ? 4.182 4.797 -13.765 1.00 90.50 108 GLU A CA 1
ATOM 843 C C . GLU A 1 108 ? 5.362 4.781 -14.738 1.00 90.50 108 GLU A C 1
ATOM 845 O O . GLU A 1 108 ? 5.519 5.712 -15.514 1.00 90.50 108 GLU A O 1
ATOM 850 N N . ARG A 1 109 ? 6.130 3.689 -14.827 1.00 89.31 109 ARG A N 1
ATOM 851 C CA . ARG A 1 109 ? 7.151 3.541 -15.882 1.00 89.31 109 ARG A CA 1
ATOM 852 C C . ARG A 1 109 ? 6.565 3.334 -17.278 1.00 89.31 109 ARG A C 1
ATOM 854 O O . ARG A 1 109 ? 7.237 3.603 -18.273 1.00 89.31 109 ARG A O 1
ATOM 861 N N . ILE A 1 110 ? 5.355 2.785 -17.377 1.00 89.25 110 ILE A N 1
ATOM 862 C CA . ILE A 1 110 ? 4.642 2.645 -18.653 1.00 89.25 110 ILE A CA 1
ATOM 863 C C . ILE A 1 110 ? 4.005 3.975 -19.056 1.00 89.25 110 ILE A C 1
ATOM 865 O O . ILE A 1 110 ? 3.952 4.286 -20.249 1.00 89.25 110 ILE A O 1
ATOM 869 N N . ARG A 1 111 ? 3.529 4.758 -18.085 1.00 84.75 111 ARG A N 1
ATOM 870 C CA . ARG A 1 111 ? 3.005 6.096 -18.337 1.00 84.75 111 ARG A CA 1
ATOM 871 C C . ARG A 1 111 ? 4.163 7.026 -18.703 1.00 84.75 111 ARG A C 1
ATOM 873 O O . ARG A 1 111 ? 5.112 7.200 -17.957 1.00 84.75 111 ARG A O 1
ATOM 880 N N . VAL A 1 112 ? 4.095 7.660 -19.870 1.00 69.25 112 VAL A N 1
ATOM 881 C CA . VAL A 1 112 ? 5.103 8.644 -20.318 1.00 69.25 112 VAL A CA 1
ATOM 882 C C . VAL A 1 112 ? 4.845 10.010 -19.649 1.00 69.25 112 VAL A C 1
ATOM 884 O O . VAL A 1 112 ? 4.879 11.051 -20.296 1.00 69.25 112 VAL A O 1
ATOM 887 N N . SER A 1 113 ? 4.495 10.025 -18.360 1.00 61.31 113 SER A N 1
ATOM 888 C CA . SER A 1 113 ? 4.118 11.234 -17.618 1.00 61.31 113 SER A CA 1
ATOM 889 C C . SER A 1 113 ? 5.210 11.613 -16.620 1.00 61.31 113 SER A C 1
ATOM 891 O O . SER A 1 113 ? 5.430 10.930 -15.628 1.00 61.31 113 SER A O 1
ATOM 893 N N . GLY A 1 114 ? 5.903 12.722 -16.883 1.00 59.03 114 GLY A N 1
ATOM 894 C CA . GLY A 1 114 ? 7.058 13.194 -16.110 1.00 59.03 114 GLY A CA 1
ATOM 895 C C . GLY A 1 114 ? 6.732 13.923 -14.801 1.00 59.03 114 GLY A C 1
ATOM 896 O O . GLY A 1 114 ? 7.359 14.940 -14.530 1.00 59.03 114 GLY A O 1
ATOM 897 N N . ARG A 1 115 ? 5.764 13.455 -14.001 1.00 67.19 115 ARG A N 1
ATOM 898 C CA . ARG A 1 115 ? 5.375 14.106 -12.729 1.00 67.19 115 ARG A CA 1
ATOM 899 C C . ARG A 1 115 ? 5.660 13.240 -11.502 1.00 67.19 115 ARG A C 1
ATOM 901 O O . ARG A 1 115 ? 4.754 12.889 -10.756 1.00 67.19 115 ARG A O 1
ATOM 908 N N . ALA A 1 116 ? 6.923 12.871 -11.306 1.00 67.69 116 ALA A N 1
ATOM 909 C CA . ALA A 1 116 ? 7.318 11.937 -10.249 1.00 67.69 116 ALA A CA 1
ATOM 910 C C . ALA A 1 116 ? 7.010 12.439 -8.822 1.00 67.69 116 ALA A C 1
ATOM 912 O O . ALA A 1 116 ? 6.574 11.645 -7.997 1.00 67.69 116 ALA A O 1
ATOM 913 N N . GLU A 1 117 ? 7.189 13.735 -8.536 1.00 67.38 117 GLU A N 1
ATOM 914 C CA . GLU A 1 117 ? 6.990 14.293 -7.183 1.00 67.38 117 GLU A CA 1
ATOM 915 C C . GLU A 1 117 ? 5.511 14.355 -6.771 1.00 67.38 117 GLU A C 1
ATOM 917 O O . GLU A 1 117 ? 5.161 13.828 -5.718 1.00 67.38 117 GLU A O 1
ATOM 922 N N . GLU A 1 118 ? 4.627 14.892 -7.626 1.00 76.38 118 GLU A N 1
ATOM 923 C CA . GLU A 1 118 ? 3.164 14.860 -7.404 1.00 76.38 118 GLU A CA 1
ATOM 924 C C . GLU A 1 118 ? 2.677 13.414 -7.193 1.00 76.38 118 GLU A C 1
ATOM 926 O O . GLU A 1 118 ? 1.865 13.131 -6.315 1.00 76.38 118 GLU A O 1
ATOM 931 N N . THR A 1 119 ? 3.263 12.472 -7.938 1.00 81.56 119 THR A N 1
ATOM 932 C CA . THR A 1 119 ? 2.922 11.047 -7.839 1.00 81.56 119 THR A CA 1
ATOM 933 C C . THR A 1 119 ? 3.338 10.432 -6.497 1.00 81.56 119 THR A C 1
ATOM 935 O O . THR A 1 119 ? 2.669 9.516 -6.025 1.00 81.56 119 THR A O 1
ATOM 938 N N . GLY A 1 120 ? 4.408 10.924 -5.862 1.00 89.12 120 GLY A N 1
ATOM 939 C CA . GLY A 1 120 ? 4.859 10.438 -4.554 1.00 89.12 120 GLY A CA 1
ATOM 940 C C . GLY A 1 120 ? 3.884 10.790 -3.427 1.00 89.12 120 GLY A C 1
ATOM 941 O O . GLY A 1 120 ? 3.528 9.926 -2.627 1.00 89.12 120 GLY A O 1
ATOM 942 N N . GLN A 1 121 ? 3.388 12.030 -3.399 1.00 92.31 121 GLN A N 1
ATOM 943 C CA . GLN A 1 121 ? 2.365 12.450 -2.430 1.00 92.31 121 GLN A CA 1
ATOM 944 C C . GLN A 1 121 ? 1.022 11.757 -2.685 1.00 92.31 121 GLN A C 1
ATOM 946 O O . GLN A 1 121 ? 0.365 11.312 -1.742 1.00 92.31 121 GLN A O 1
ATOM 951 N N . ASP A 1 122 ? 0.631 11.602 -3.953 1.00 92.12 122 ASP A N 1
ATOM 952 C CA . ASP A 1 122 ? -0.572 10.855 -4.337 1.00 92.12 122 ASP A CA 1
ATOM 953 C C . ASP A 1 122 ? -0.506 9.386 -3.892 1.00 92.12 122 ASP A C 1
ATOM 955 O O . ASP A 1 122 ? -1.512 8.795 -3.489 1.00 92.12 122 ASP A O 1
ATOM 959 N N . GLU A 1 123 ? 0.684 8.790 -3.935 1.00 95.56 123 GLU A N 1
ATOM 960 C CA . GLU A 1 123 ? 0.926 7.440 -3.447 1.00 95.56 123 GLU A CA 1
ATOM 961 C C . GLU A 1 123 ? 0.755 7.352 -1.923 1.00 95.56 123 GLU A C 1
ATOM 963 O O . GLU A 1 123 ? -0.010 6.505 -1.460 1.00 95.56 123 GLU A O 1
ATOM 968 N N . VAL A 1 124 ? 1.337 8.266 -1.137 1.00 96.94 124 VAL A N 1
ATOM 969 C CA . VAL A 1 124 ? 1.112 8.318 0.325 1.00 96.94 124 VAL A CA 1
ATOM 970 C C . VAL A 1 124 ? -0.372 8.534 0.652 1.00 96.94 124 VAL A C 1
ATOM 972 O O . VAL A 1 124 ? -0.926 7.837 1.507 1.00 96.94 124 VAL A O 1
ATOM 975 N N . ARG A 1 125 ? -1.060 9.414 -0.088 1.00 96.19 125 ARG A N 1
ATOM 976 C CA . ARG A 1 125 ? -2.510 9.634 0.041 1.00 96.19 125 ARG A CA 1
ATOM 977 C C . ARG A 1 125 ? -3.310 8.354 -0.193 1.00 96.19 125 ARG A C 1
ATOM 979 O O . ARG A 1 125 ? -4.265 8.073 0.531 1.00 96.19 125 ARG A O 1
ATOM 986 N N . SER A 1 126 ? -2.914 7.544 -1.173 1.00 96.88 126 SER A N 1
ATOM 987 C CA . SER A 1 126 ? -3.567 6.256 -1.433 1.00 96.88 126 SER A CA 1
ATOM 988 C C . SER A 1 126 ? -3.377 5.245 -0.296 1.00 96.88 126 SER A C 1
ATOM 990 O O . SER A 1 126 ? -4.279 4.454 -0.033 1.00 96.88 126 SER A O 1
ATOM 992 N N . VAL A 1 127 ? -2.265 5.313 0.446 1.00 97.94 127 VAL A N 1
ATOM 993 C CA . VAL A 1 127 ? -2.061 4.487 1.647 1.00 97.94 127 VAL A CA 1
ATOM 994 C C . VAL A 1 127 ? -2.949 4.959 2.804 1.00 97.94 127 VAL A C 1
ATOM 996 O O . VAL A 1 127 ? -3.486 4.134 3.546 1.00 97.94 127 VAL A O 1
ATOM 999 N N . ALA A 1 128 ? -3.190 6.267 2.932 1.00 97.25 128 ALA A N 1
ATOM 1000 C CA . ALA A 1 128 ? -4.178 6.783 3.880 1.00 97.25 128 ALA A CA 1
ATOM 1001 C C . ALA A 1 128 ? -5.602 6.308 3.543 1.00 97.25 128 ALA A C 1
ATOM 1003 O O . ALA A 1 128 ? -6.349 5.875 4.425 1.00 97.25 128 ALA A O 1
ATOM 1004 N N . ALA A 1 129 ? -5.949 6.296 2.254 1.00 96.62 129 ALA A N 1
ATOM 1005 C CA . ALA A 1 129 ? -7.210 5.741 1.772 1.00 96.62 129 ALA A CA 1
ATOM 1006 C C . ALA A 1 129 ? -7.335 4.229 2.021 1.00 96.62 129 ALA A C 1
ATOM 1008 O O . ALA A 1 129 ? -8.393 3.738 2.427 1.00 96.62 129 ALA A O 1
ATOM 1009 N N . LEU A 1 130 ? -6.240 3.493 1.838 1.00 97.50 130 LEU A N 1
ATOM 1010 C CA . LEU A 1 130 ? -6.155 2.083 2.191 1.00 97.50 130 LEU A CA 1
ATOM 1011 C C . LEU A 1 130 ? -6.446 1.879 3.684 1.00 97.50 130 LEU A C 1
ATOM 1013 O O . LEU A 1 130 ? -7.294 1.061 4.024 1.00 97.50 130 LEU A O 1
ATOM 1017 N N . ALA A 1 131 ? -5.817 2.646 4.580 1.00 97.06 131 ALA A N 1
ATOM 1018 C CA . ALA A 1 131 ? -6.045 2.534 6.023 1.00 97.06 131 ALA A CA 1
ATOM 1019 C C . ALA A 1 131 ? -7.522 2.732 6.406 1.00 97.06 131 ALA A C 1
ATOM 1021 O O . ALA A 1 131 ? -8.068 1.957 7.196 1.00 97.06 131 ALA A O 1
ATOM 1022 N N . TRP A 1 132 ? -8.185 3.729 5.810 1.00 95.50 132 TRP A N 1
ATOM 1023 C CA . TRP A 1 132 ? -9.623 3.948 5.981 1.00 95.50 132 TRP A CA 1
ATOM 1024 C C . TRP A 1 132 ? -10.440 2.719 5.580 1.00 95.50 132 TRP A C 1
ATOM 1026 O O . TRP A 1 132 ? -11.283 2.248 6.353 1.00 95.50 132 TRP A O 1
ATOM 1036 N N . THR A 1 133 ? -10.153 2.169 4.402 1.00 95.94 133 THR A N 1
ATOM 1037 C CA . THR A 1 133 ? -10.871 1.009 3.865 1.00 95.94 133 THR A CA 1
ATOM 1038 C C . THR A 1 133 ? -10.647 -0.230 4.729 1.00 95.94 133 THR A C 1
ATOM 1040 O O . THR A 1 133 ? -11.595 -0.951 5.041 1.00 95.94 133 THR A O 1
ATOM 1043 N N . LEU A 1 134 ? -9.425 -0.440 5.227 1.00 96.38 134 LEU A N 1
ATOM 1044 C CA . LEU A 1 134 ? -9.115 -1.542 6.138 1.00 96.38 134 LEU A CA 1
ATOM 1045 C C . LEU A 1 134 ? -9.860 -1.420 7.477 1.00 96.38 134 LEU A C 1
ATOM 1047 O O . LEU A 1 134 ? -10.381 -2.421 7.966 1.00 96.38 134 LEU A O 1
ATOM 1051 N N . LEU A 1 135 ? -9.962 -0.222 8.060 1.00 95.25 135 LEU A N 1
ATOM 1052 C CA . LEU A 1 135 ? -10.638 -0.009 9.350 1.00 95.25 135 LEU A CA 1
ATOM 1053 C C . LEU A 1 135 ? -12.162 -0.095 9.250 1.00 95.25 135 LEU A C 1
ATOM 1055 O O . LEU A 1 135 ? -12.824 -0.627 10.145 1.00 95.25 135 LEU A O 1
ATOM 1059 N N . THR A 1 136 ? -12.727 0.470 8.186 1.00 93.75 136 THR A N 1
ATOM 1060 C CA . THR A 1 136 ? -14.175 0.697 8.080 1.00 93.75 136 THR A CA 1
ATOM 1061 C C . THR A 1 136 ? -14.873 -0.315 7.181 1.00 93.75 136 THR A C 1
ATOM 1063 O O . THR A 1 136 ? -16.058 -0.589 7.377 1.00 93.75 136 THR A O 1
ATOM 1066 N N . GLY A 1 137 ? -14.142 -0.895 6.230 1.00 93.75 137 GLY A N 1
ATOM 1067 C CA . GLY A 1 137 ? -14.684 -1.687 5.131 1.00 93.75 137 GLY A CA 1
ATOM 1068 C C . GLY A 1 137 ? -15.352 -0.862 4.029 1.00 93.75 137 GLY A C 1
ATOM 1069 O O . GLY A 1 137 ? -16.003 -1.458 3.175 1.00 93.75 137 GLY A O 1
ATOM 1070 N N . ILE A 1 138 ? -15.222 0.468 4.061 1.00 92.00 138 ILE A N 1
ATOM 1071 C CA . ILE A 1 138 ? -15.841 1.410 3.120 1.00 92.00 138 ILE A CA 1
ATOM 1072 C C . ILE A 1 138 ? -14.751 1.999 2.225 1.00 92.00 138 ILE A C 1
ATOM 1074 O O . ILE A 1 138 ? -13.734 2.470 2.731 1.00 92.00 138 ILE A O 1
ATOM 1078 N N . ASP A 1 139 ? -14.977 2.001 0.914 1.00 89.38 139 ASP A N 1
ATOM 1079 C CA . ASP A 1 139 ? -14.065 2.606 -0.058 1.00 89.38 139 ASP A CA 1
ATOM 1080 C C . ASP A 1 139 ? -14.053 4.141 0.089 1.00 89.38 139 ASP A C 1
ATOM 1082 O O . ASP A 1 139 ? -15.086 4.769 0.338 1.00 89.38 139 ASP A O 1
ATOM 1086 N N . THR A 1 140 ? -12.891 4.782 -0.057 1.00 83.94 140 THR A N 1
ATOM 1087 C CA . THR A 1 140 ? -12.787 6.245 0.075 1.00 83.94 140 THR A CA 1
ATOM 1088 C C . THR A 1 140 ? -13.482 7.021 -1.036 1.00 83.94 140 THR A C 1
ATOM 1090 O O . THR A 1 140 ? -13.847 8.176 -0.824 1.00 83.94 140 THR A O 1
ATOM 1093 N N . SER A 1 141 ? -13.722 6.416 -2.198 1.00 81.56 141 SER A N 1
ATOM 1094 C CA . SER A 1 141 ? -14.557 7.020 -3.243 1.00 81.56 141 SER A CA 1
ATOM 1095 C C . SER A 1 141 ? -16.010 7.216 -2.791 1.00 81.56 141 SER A C 1
ATOM 1097 O O . SER A 1 141 ? -16.701 8.088 -3.309 1.00 81.56 141 SER A O 1
ATOM 1099 N N . GLU A 1 142 ? -16.457 6.477 -1.772 1.00 77.12 142 GLU A N 1
ATOM 1100 C CA . GLU A 1 142 ? -17.778 6.623 -1.151 1.00 77.12 142 GLU A CA 1
ATOM 1101 C C . GLU A 1 142 ? -17.767 7.606 0.039 1.00 77.12 142 GLU A C 1
ATOM 1103 O O . GLU A 1 142 ? -18.803 7.856 0.664 1.00 77.12 142 GLU A O 1
ATOM 1108 N N . MET A 1 143 ? -16.606 8.187 0.374 1.00 70.38 143 MET A N 1
ATOM 1109 C CA . MET A 1 143 ? -16.404 8.969 1.599 1.00 70.38 143 MET A CA 1
ATOM 1110 C C . MET A 1 143 ? -17.147 10.312 1.610 1.00 70.38 143 MET A C 1
ATOM 1112 O O . MET A 1 143 ? -17.496 10.786 2.693 1.00 70.38 143 MET A O 1
ATOM 1116 N N . GLU A 1 144 ? -17.467 10.896 0.445 1.00 66.44 144 GLU A N 1
ATOM 1117 C CA . GLU A 1 144 ? -18.178 12.187 0.335 1.00 66.44 144 GLU A CA 1
ATOM 1118 C C . GLU A 1 144 ? -19.532 12.211 1.078 1.00 66.44 144 GLU A C 1
ATOM 1120 O O . GLU A 1 144 ? -20.057 13.277 1.394 1.00 66.44 144 GLU A O 1
ATOM 1125 N N . VAL A 1 145 ? -20.087 11.042 1.416 1.00 57.09 145 VAL A N 1
ATOM 1126 C CA . VAL A 1 145 ? -21.412 10.894 2.036 1.00 57.09 145 VAL A CA 1
ATOM 1127 C C . VAL A 1 145 ? -21.358 10.776 3.574 1.00 57.09 145 VAL A C 1
ATOM 1129 O O . VAL A 1 145 ? -22.392 10.864 4.243 1.00 57.09 145 VAL A O 1
ATOM 1132 N N . PHE A 1 146 ? -20.185 10.615 4.199 1.00 57.53 146 PHE A N 1
ATOM 1133 C CA . PHE A 1 146 ? -20.106 10.183 5.605 1.00 57.53 146 PHE A CA 1
ATOM 1134 C C . PHE A 1 146 ? -19.849 11.299 6.626 1.00 57.53 146 PHE A C 1
ATOM 1136 O O . PHE A 1 146 ? -18.828 11.350 7.308 1.00 57.53 146 PHE A O 1
ATOM 1143 N N . SER A 1 147 ? -20.867 12.128 6.865 1.00 53.16 147 SER A N 1
ATOM 1144 C CA . SER A 1 147 ? -20.909 13.027 8.023 1.00 53.16 147 SER A CA 1
ATOM 1145 C C . SER A 1 147 ? -21.345 12.283 9.308 1.00 53.16 147 SER A C 1
ATOM 1147 O O . SER A 1 147 ? -22.533 12.141 9.606 1.00 53.16 147 SER A O 1
ATOM 1149 N N . GLY A 1 148 ? -20.384 11.797 10.103 1.00 59.44 148 GLY A N 1
ATOM 1150 C CA . GLY A 1 148 ? -20.497 11.760 11.575 1.00 59.44 148 GLY A CA 1
ATOM 1151 C C . GLY A 1 148 ? -20.830 10.446 12.309 1.00 59.44 148 GLY A C 1
ATOM 1152 O O . GLY A 1 148 ? -20.671 10.411 13.532 1.00 59.44 148 GLY A O 1
ATOM 1153 N N . ARG A 1 149 ? -21.270 9.359 11.647 1.00 60.75 149 ARG A N 1
ATOM 1154 C CA . ARG A 1 149 ? -21.548 8.068 12.340 1.00 60.75 149 ARG A CA 1
ATOM 1155 C C . ARG A 1 149 ? -20.397 7.063 12.292 1.00 60.75 149 ARG A C 1
ATOM 1157 O O . ARG A 1 149 ? -20.097 6.469 13.323 1.00 60.75 149 ARG A O 1
ATOM 1164 N N . VAL A 1 150 ? -19.743 6.898 11.142 1.00 66.62 150 VAL A N 1
ATOM 1165 C CA . VAL A 1 150 ? -18.633 5.936 10.972 1.00 66.62 150 VAL A CA 1
ATOM 1166 C C . VAL A 1 150 ? -17.412 6.353 11.798 1.00 66.62 150 VAL A C 1
ATOM 1168 O O . VAL A 1 150 ? -16.816 5.521 12.476 1.00 66.62 150 VAL A O 1
ATOM 1171 N N . GLY A 1 151 ? -17.128 7.659 11.869 1.00 61.06 151 GLY A N 1
ATOM 1172 C CA . GLY A 1 151 ? -16.013 8.195 12.656 1.00 61.06 151 GLY A CA 1
ATOM 1173 C C . GLY A 1 151 ? -16.091 7.931 14.165 1.00 61.06 151 GLY A C 1
ATOM 1174 O O . GLY A 1 151 ? -15.080 8.043 14.842 1.00 61.06 151 GLY A O 1
ATOM 1175 N N . ARG A 1 152 ? -17.249 7.537 14.724 1.00 65.62 152 ARG A N 1
ATOM 1176 C CA . ARG A 1 152 ? -17.340 7.190 16.158 1.00 65.62 152 ARG A CA 1
ATOM 1177 C C . ARG A 1 152 ? -16.746 5.822 16.494 1.00 65.62 152 ARG A C 1
ATOM 1179 O O . ARG A 1 152 ? -16.480 5.569 17.663 1.00 65.62 152 ARG A O 1
ATOM 1186 N N . ALA A 1 153 ? -16.605 4.935 15.508 1.00 78.81 153 ALA A N 1
ATOM 1187 C CA . ALA A 1 153 ? -16.060 3.592 15.711 1.00 78.81 153 ALA A CA 1
ATOM 1188 C C . ALA A 1 153 ? -14.535 3.536 15.531 1.00 78.81 153 ALA A C 1
ATOM 1190 O O . ALA A 1 153 ? -13.901 2.589 15.993 1.00 78.81 153 ALA A O 1
ATOM 1191 N N . VAL A 1 154 ? -13.957 4.536 14.863 1.00 86.44 154 VAL A N 1
ATOM 1192 C CA . VAL A 1 154 ? -12.519 4.632 14.614 1.00 86.44 154 VAL A CA 1
ATOM 1193 C C . VAL A 1 154 ? -11.877 5.448 15.734 1.00 86.44 154 VAL A C 1
ATOM 1195 O O . VAL A 1 154 ? -12.418 6.463 16.168 1.00 86.44 154 VAL A O 1
ATOM 1198 N N . ASP A 1 155 ? -10.726 4.991 16.223 1.00 90.81 155 ASP A N 1
ATOM 1199 C CA . ASP A 1 155 ? -9.961 5.719 17.233 1.00 90.81 155 ASP A CA 1
ATOM 1200 C C . ASP A 1 155 ? -9.586 7.131 16.747 1.00 90.81 155 ASP A C 1
ATOM 1202 O O . ASP A 1 155 ? -9.321 7.365 15.565 1.00 90.81 155 ASP A O 1
ATOM 1206 N N . ARG A 1 156 ? -9.540 8.090 17.677 1.00 91.50 156 ARG A N 1
ATOM 1207 C CA . ARG A 1 156 ? -9.292 9.499 17.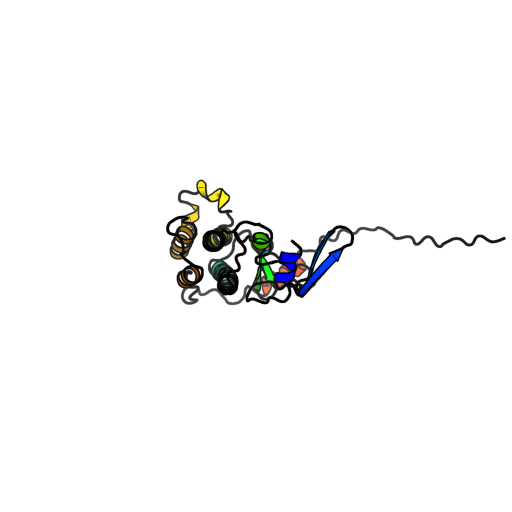353 1.00 91.50 156 ARG A CA 1
ATOM 1208 C C . ARG A 1 156 ? -7.934 9.720 16.680 1.00 91.50 156 ARG A C 1
ATOM 1210 O O . ARG A 1 156 ? -7.843 10.586 15.815 1.00 91.50 156 ARG A O 1
ATOM 1217 N N . ARG A 1 157 ? -6.890 8.978 17.065 1.00 94.75 157 ARG A N 1
ATOM 1218 C CA . ARG A 1 157 ? -5.554 9.112 16.459 1.00 94.75 157 ARG A CA 1
ATOM 1219 C C . ARG A 1 157 ? -5.562 8.610 15.022 1.00 94.75 157 ARG A C 1
ATOM 1221 O O . ARG A 1 157 ? -5.000 9.262 14.151 1.00 94.75 157 ARG A O 1
ATOM 1228 N N . TRP A 1 158 ? -6.263 7.506 14.768 1.00 94.69 158 TRP A N 1
ATOM 1229 C CA . TRP A 1 158 ? -6.485 6.999 13.414 1.00 94.69 158 TRP A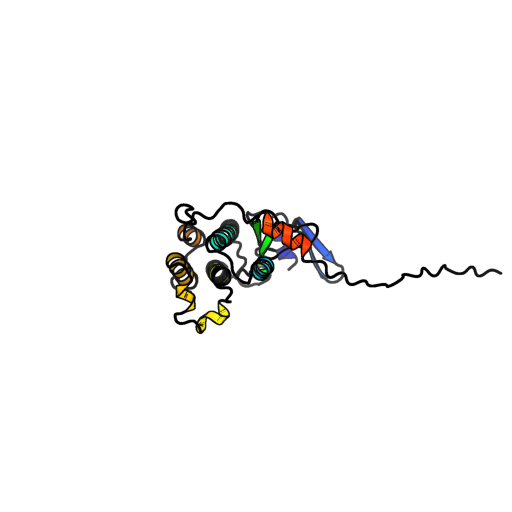 CA 1
ATOM 1230 C C . TRP A 1 158 ? -7.238 7.991 12.537 1.00 94.69 158 TRP A C 1
ATOM 1232 O O . TRP A 1 158 ? -6.794 8.262 11.427 1.00 94.69 158 TRP A O 1
ATOM 1242 N N . MET A 1 159 ? -8.322 8.582 13.044 1.00 93.06 159 MET A N 1
ATOM 1243 C CA . MET A 1 159 ? -9.049 9.623 12.312 1.00 93.06 159 MET A CA 1
ATOM 1244 C C . MET A 1 159 ? -8.138 10.799 11.948 1.00 93.06 159 MET A C 1
ATOM 1246 O O . MET A 1 159 ? -8.114 11.201 10.794 1.00 93.06 159 MET A O 1
ATOM 1250 N N . GLN A 1 160 ? -7.333 11.293 12.894 1.00 93.94 160 GLN A N 1
ATOM 1251 C CA . GLN A 1 160 ? -6.393 12.392 12.639 1.00 93.94 160 GLN A CA 1
ATOM 1252 C C . GLN A 1 160 ? -5.337 12.039 11.586 1.00 93.94 160 GLN A C 1
ATOM 1254 O O . GLN A 1 160 ? -5.051 12.857 10.715 1.00 93.94 160 GLN A O 1
ATOM 1259 N N . TRP A 1 161 ? -4.767 10.832 11.656 1.00 96.69 161 TRP A N 1
ATOM 1260 C CA . TRP A 1 161 ? -3.775 10.367 10.686 1.00 96.69 161 TRP A CA 1
ATOM 1261 C C . TRP A 1 161 ? -4.375 10.242 9.278 1.00 96.69 161 TRP A C 1
ATOM 1263 O O . TRP A 1 161 ? -3.785 10.709 8.307 1.00 96.69 161 TRP A O 1
ATOM 1273 N N . ILE A 1 162 ? -5.584 9.681 9.166 1.00 95.69 162 ILE A N 1
ATOM 1274 C CA . ILE A 1 162 ? -6.290 9.507 7.888 1.00 95.69 162 ILE A CA 1
ATOM 1275 C C . ILE A 1 162 ? -6.720 10.856 7.307 1.00 95.69 162 ILE A C 1
ATOM 1277 O O . ILE A 1 162 ? -6.459 11.110 6.137 1.00 95.69 162 ILE A O 1
ATOM 1281 N N . GLU A 1 163 ? -7.352 11.726 8.100 1.00 93.94 163 GLU A N 1
ATOM 1282 C CA . GLU A 1 163 ? -7.787 13.058 7.655 1.00 93.94 163 GLU A CA 1
ATOM 1283 C C . GLU A 1 163 ? -6.608 13.864 7.116 1.00 93.94 163 GLU A C 1
ATOM 1285 O O . GLU A 1 163 ? -6.700 14.438 6.033 1.00 93.94 163 GLU A O 1
ATOM 1290 N N . ARG A 1 164 ? -5.476 13.836 7.829 1.00 95.94 164 ARG A N 1
ATOM 1291 C CA . ARG A 1 164 ? -4.244 14.458 7.356 1.00 95.94 164 ARG A CA 1
ATOM 1292 C C . ARG A 1 164 ? -3.749 13.799 6.073 1.00 95.94 164 ARG A C 1
ATOM 1294 O O . ARG A 1 164 ? -3.499 14.494 5.101 1.00 95.94 164 ARG A O 1
ATOM 1301 N N . GLY A 1 165 ? -3.624 12.475 6.041 1.00 96.06 165 GLY A N 1
ATOM 1302 C CA . GLY A 1 165 ? -3.107 11.762 4.873 1.00 96.06 165 GLY A CA 1
ATOM 1303 C C . GLY A 1 165 ? -3.961 11.917 3.614 1.00 96.06 165 GLY A C 1
ATOM 1304 O O . GLY A 1 165 ? -3.419 11.845 2.516 1.00 96.06 165 GLY A O 1
ATOM 1305 N N . LEU A 1 166 ? -5.267 12.155 3.762 1.00 94.94 166 LEU A N 1
ATOM 1306 C CA . LEU A 1 166 ? -6.201 12.391 2.661 1.00 94.94 166 LEU A CA 1
ATOM 1307 C C . LEU A 1 166 ? -6.239 13.847 2.173 1.00 94.94 166 LEU A C 1
ATOM 1309 O O . LEU A 1 166 ? -6.759 14.090 1.082 1.00 94.94 166 LEU A O 1
ATOM 1313 N N . ASP A 1 167 ? -5.686 14.801 2.925 1.00 93.62 167 ASP A N 1
ATOM 1314 C CA . ASP A 1 167 ? -5.666 16.213 2.541 1.00 93.62 167 ASP A CA 1
ATOM 1315 C C . ASP A 1 167 ? -4.751 16.432 1.312 1.00 93.62 167 ASP A C 1
ATOM 1317 O O . ASP A 1 167 ? -3.554 16.127 1.357 1.00 93.62 167 ASP A O 1
ATOM 1321 N N . PRO A 1 168 ? -5.274 16.942 0.179 1.00 91.94 168 PRO A N 1
ATOM 1322 C CA . PRO A 1 168 ? -4.474 17.157 -1.022 1.00 91.94 168 PRO A CA 1
ATOM 1323 C C . PRO A 1 168 ? -3.526 18.361 -0.933 1.00 91.94 168 PRO A C 1
ATOM 1325 O O . PRO A 1 168 ? -2.629 18.466 -1.765 1.00 91.94 168 PRO A O 1
ATOM 1328 N N . ILE A 1 169 ? -3.729 19.268 0.026 1.00 91.88 169 ILE A N 1
ATOM 1329 C CA . ILE A 1 169 ? -2.958 20.508 0.187 1.00 91.88 169 ILE A CA 1
ATOM 1330 C C . ILE A 1 169 ? -2.016 20.403 1.390 1.00 91.88 169 ILE A C 1
ATOM 1332 O O . ILE A 1 169 ? -0.844 20.749 1.280 1.00 91.88 169 ILE A O 1
ATOM 1336 N N . MET A 1 170 ? -2.529 19.938 2.531 1.00 93.44 170 MET A N 1
ATOM 1337 C CA . MET A 1 170 ? -1.822 19.902 3.821 1.00 93.44 170 MET A CA 1
ATOM 1338 C C . MET A 1 170 ? -1.501 18.473 4.290 1.00 93.44 170 MET A C 1
ATOM 1340 O O . MET A 1 170 ? -1.330 18.231 5.491 1.00 93.44 170 MET A O 1
ATOM 1344 N N . GLY A 1 171 ? -1.446 17.525 3.351 1.00 95.31 171 GLY A N 1
ATOM 1345 C CA . GLY A 1 171 ? -1.123 16.131 3.628 1.00 95.31 171 GLY A CA 1
ATOM 1346 C C . GLY A 1 171 ? 0.314 15.897 4.093 1.00 95.31 171 GLY A C 1
ATOM 1347 O O . GLY A 1 171 ? 1.056 16.823 4.424 1.00 95.31 171 GLY A O 1
ATOM 1348 N N . TYR A 1 172 ? 0.709 14.628 4.156 1.00 96.44 172 TYR A N 1
ATOM 1349 C CA . TYR A 1 172 ? 2.097 14.265 4.444 1.00 96.44 172 TYR A CA 1
ATOM 1350 C C . TYR A 1 172 ? 3.013 14.711 3.301 1.00 96.44 172 TYR A C 1
ATOM 1352 O O . TYR A 1 172 ? 2.703 14.486 2.130 1.00 96.44 172 TYR A O 1
ATOM 1360 N N . ASN A 1 173 ? 4.141 15.334 3.644 1.00 93.69 173 ASN A N 1
ATOM 1361 C CA . ASN A 1 173 ? 5.114 15.812 2.662 1.00 93.69 173 ASN A CA 1
ATOM 1362 C C . ASN A 1 173 ? 5.851 14.646 2.001 1.00 93.69 173 ASN A C 1
ATOM 1364 O O . ASN A 1 173 ? 6.126 14.689 0.801 1.00 93.69 173 ASN A O 1
ATOM 1368 N N . ASP A 1 174 ? 6.144 13.612 2.790 1.00 94.56 174 ASP A N 1
ATOM 1369 C CA . ASP A 1 174 ? 6.794 12.383 2.363 1.00 94.56 174 ASP A CA 1
ATOM 1370 C C . ASP A 1 174 ? 6.323 11.171 3.190 1.00 94.56 174 ASP A C 1
ATOM 1372 O O . ASP A 1 174 ? 5.529 11.266 4.130 1.00 94.56 174 ASP A O 1
ATOM 1376 N N . VAL A 1 175 ? 6.802 9.995 2.793 1.00 96.88 175 VAL A N 1
ATOM 1377 C CA . VAL A 1 175 ? 6.485 8.710 3.424 1.00 96.88 175 VAL A CA 1
ATOM 1378 C C . VAL A 1 175 ? 7.088 8.546 4.823 1.00 96.88 175 VAL A C 1
ATOM 1380 O O . VAL A 1 175 ? 6.482 7.876 5.657 1.00 96.88 175 VAL A O 1
ATOM 1383 N N . CYS A 1 176 ? 8.239 9.160 5.114 1.00 95.94 176 CYS A N 1
ATOM 1384 C CA . CYS A 1 176 ? 8.853 9.092 6.441 1.00 95.94 176 CYS A CA 1
ATOM 1385 C C . CYS A 1 176 ? 7.976 9.816 7.464 1.00 95.94 176 CYS A C 1
ATOM 1387 O O . CYS A 1 176 ? 7.682 9.260 8.520 1.00 95.94 176 CYS A O 1
ATOM 1389 N N . GLU A 1 177 ? 7.469 10.998 7.107 1.00 96.75 177 GLU A N 1
ATOM 1390 C CA . GLU A 1 177 ? 6.526 11.748 7.935 1.00 96.75 177 GLU A CA 1
ATOM 1391 C C . GLU A 1 177 ? 5.238 10.948 8.207 1.00 96.75 177 GLU A C 1
ATOM 1393 O O . GLU A 1 177 ? 4.720 10.947 9.326 1.00 96.75 177 GLU A O 1
ATOM 1398 N N . ALA A 1 178 ? 4.727 10.231 7.199 1.00 97.19 178 ALA A N 1
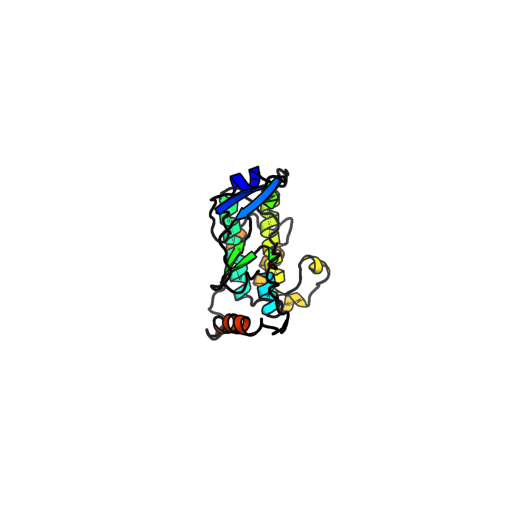ATOM 1399 C CA . ALA A 1 178 ? 3.546 9.383 7.353 1.00 97.19 178 ALA A CA 1
ATOM 1400 C C . ALA A 1 178 ? 3.786 8.200 8.311 1.00 97.19 178 ALA A C 1
ATOM 1402 O O . ALA A 1 178 ? 2.896 7.882 9.105 1.00 97.19 178 ALA A O 1
ATOM 1403 N N . ILE A 1 179 ? 4.971 7.573 8.258 1.00 96.44 179 ILE A N 1
ATOM 1404 C CA . ILE A 1 179 ? 5.383 6.490 9.170 1.00 96.44 179 ILE A CA 1
ATOM 1405 C C . ILE A 1 179 ? 5.521 7.015 10.601 1.00 96.44 179 ILE A C 1
ATOM 1407 O O . ILE A 1 179 ? 4.954 6.426 11.516 1.00 96.44 179 ILE A O 1
ATOM 1411 N N . GLU A 1 180 ? 6.221 8.133 10.803 1.00 95.62 180 GLU A N 1
ATOM 1412 C CA . GLU A 1 180 ? 6.430 8.727 12.134 1.00 95.62 180 GLU A CA 1
ATOM 1413 C C . GLU A 1 180 ? 5.120 9.158 12.801 1.00 95.62 180 GLU A C 1
ATOM 1415 O O . GLU A 1 180 ? 4.986 9.108 14.024 1.00 95.62 180 GLU A O 1
ATOM 1420 N N . ALA A 1 181 ? 4.140 9.584 12.002 1.00 96.62 181 ALA A N 1
ATOM 1421 C CA . ALA A 1 181 ? 2.826 9.970 12.494 1.00 96.62 181 ALA A CA 1
ATOM 1422 C C . ALA A 1 181 ? 1.881 8.779 12.722 1.00 96.62 181 ALA A C 1
ATOM 1424 O O . ALA A 1 181 ? 0.793 8.990 13.273 1.00 96.62 181 ALA A O 1
ATOM 1425 N N . LEU A 1 182 ? 2.233 7.571 12.261 1.00 96.12 182 LEU A N 1
ATOM 1426 C CA . LEU A 1 182 ? 1.344 6.412 12.300 1.00 96.12 182 LEU A CA 1
ATOM 1427 C C . LEU A 1 182 ? 0.920 6.134 13.751 1.00 96.12 182 LEU A C 1
ATOM 1429 O O . LEU A 1 182 ? 1.768 6.128 14.645 1.00 96.12 182 LEU A O 1
ATOM 1433 N N . PRO A 1 183 ? -0.379 5.922 14.036 1.00 94.69 183 PRO A N 1
ATOM 1434 C CA . PRO A 1 183 ? -0.814 5.648 15.396 1.00 94.69 183 PRO A CA 1
ATOM 1435 C C . PRO A 1 183 ? -0.124 4.393 15.943 1.00 94.69 183 PRO A C 1
ATOM 1437 O O . PRO A 1 183 ? -0.391 3.284 15.480 1.00 94.69 183 PRO A O 1
ATOM 1440 N N . ASP A 1 184 ? 0.753 4.581 16.935 1.00 81.00 184 ASP A N 1
ATOM 1441 C CA . ASP A 1 184 ? 1.495 3.493 17.569 1.00 81.00 184 ASP A CA 1
ATOM 1442 C C . ASP A 1 184 ? 0.565 2.364 18.018 1.00 81.00 184 ASP A C 1
ATOM 1444 O O . ASP A 1 184 ? -0.363 2.556 18.811 1.00 81.00 184 ASP A O 1
ATOM 1448 N N . ASN A 1 185 ? 0.918 1.147 17.619 1.00 60.25 185 ASN A N 1
ATOM 1449 C CA . ASN A 1 185 ? 0.351 -0.089 18.143 1.00 60.25 185 ASN A CA 1
ATOM 1450 C C . ASN A 1 185 ? 0.946 -0.447 19.511 1.00 60.25 185 ASN A C 1
ATOM 1452 O O . ASN A 1 185 ? 1.220 -1.621 19.760 1.00 60.25 185 ASN A O 1
ATOM 1456 N N . SER A 1 186 ? 1.194 0.528 20.397 1.00 51.34 186 SER A N 1
ATOM 1457 C CA . SER A 1 186 ? 1.749 0.215 21.715 1.00 51.34 186 SER A CA 1
ATOM 1458 C C . SER A 1 186 ? 0.845 -0.833 22.385 1.00 51.34 186 SER A C 1
ATOM 1460 O O . SER A 1 186 ? -0.324 -0.544 22.663 1.00 51.34 186 SER A O 1
ATOM 1462 N N . PRO A 1 187 ? 1.338 -2.065 22.629 1.00 48.16 187 PRO A N 1
ATOM 1463 C CA . PRO A 1 187 ? 0.513 -3.183 23.092 1.00 48.16 187 P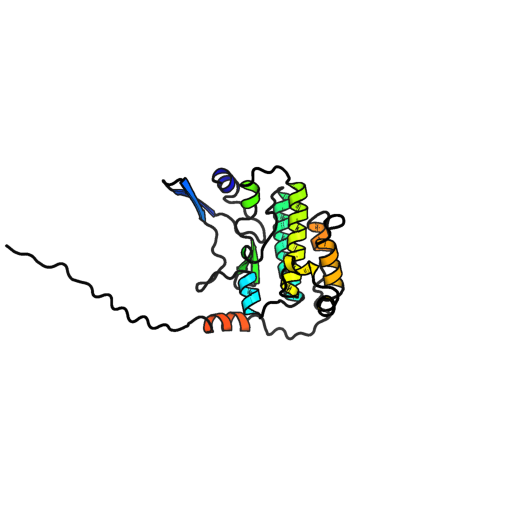RO A CA 1
ATOM 1464 C C . PRO A 1 187 ? -0.016 -2.980 24.522 1.00 48.16 187 PRO A C 1
ATOM 1466 O O . PRO A 1 187 ? -0.751 -3.812 25.045 1.00 48.16 187 PRO A O 1
ATOM 1469 N N . LEU A 1 188 ? 0.327 -1.858 25.159 1.00 43.94 188 LEU A N 1
ATOM 1470 C CA . LEU A 1 188 ? -0.001 -1.523 26.539 1.00 43.94 188 LEU A CA 1
ATOM 1471 C C . LEU A 1 188 ? -1.471 -1.145 26.785 1.00 43.94 188 LEU A C 1
ATOM 1473 O O . LEU A 1 188 ? -1.816 -0.822 27.917 1.00 43.94 188 LEU A O 1
ATOM 1477 N N . SER A 1 189 ? -2.356 -1.165 25.785 1.00 44.50 189 SER A N 1
ATOM 1478 C CA . SER A 1 189 ? -3.780 -0.833 25.992 1.00 44.50 189 SER A CA 1
ATOM 1479 C C . SER A 1 189 ? -4.774 -1.906 25.565 1.00 44.50 189 SER A C 1
ATOM 1481 O O . SER A 1 189 ? -5.976 -1.653 25.596 1.00 44.50 189 SER A O 1
ATOM 1483 N N . ALA A 1 190 ? -4.326 -3.118 25.231 1.00 43.25 190 ALA A N 1
ATOM 1484 C CA . ALA A 1 190 ? -5.268 -4.199 24.987 1.00 43.25 190 ALA A CA 1
ATOM 1485 C C . ALA A 1 190 ? -4.721 -5.562 25.423 1.00 43.25 190 ALA A C 1
ATOM 1487 O O . ALA A 1 190 ? -3.987 -6.229 24.696 1.00 43.25 190 ALA A O 1
ATOM 1488 N N . GLU A 1 191 ? -5.142 -5.993 26.612 1.00 36.62 191 GLU A N 1
ATOM 1489 C CA . GLU A 1 191 ? -5.160 -7.396 27.022 1.00 36.62 191 GLU A CA 1
ATOM 1490 C C . GLU A 1 191 ? -6.079 -8.193 26.074 1.00 36.62 191 GLU A C 1
ATOM 1492 O O . GLU A 1 191 ? -7.217 -8.517 26.401 1.00 36.62 191 GLU A O 1
ATOM 1497 N N . PHE A 1 192 ? -5.616 -8.498 24.861 1.00 46.97 192 PHE A N 1
ATOM 1498 C CA . PHE A 1 192 ? -6.240 -9.518 24.024 1.00 46.97 192 PHE A CA 1
ATOM 1499 C C . PHE A 1 192 ? -5.419 -10.809 24.107 1.00 46.97 192 PHE A C 1
ATOM 1501 O O . PHE A 1 192 ? -4.196 -10.779 23.948 1.00 46.97 192 PHE A O 1
ATOM 1508 N N . PRO A 1 193 ? -6.062 -11.965 24.355 1.00 41.06 193 PRO A N 1
ATOM 1509 C CA . PRO A 1 193 ? -5.361 -13.230 24.501 1.00 41.06 193 PRO A CA 1
ATOM 1510 C C . PRO A 1 193 ? -4.671 -13.595 23.183 1.00 41.06 193 PRO A C 1
ATOM 1512 O O . PRO A 1 193 ? -5.286 -13.593 22.116 1.00 41.06 193 PRO A O 1
ATOM 1515 N N . ALA A 1 194 ? -3.388 -13.943 23.272 1.00 42.66 194 ALA A N 1
ATOM 1516 C CA . ALA A 1 194 ? -2.462 -14.224 22.171 1.00 42.66 194 ALA A CA 1
ATOM 1517 C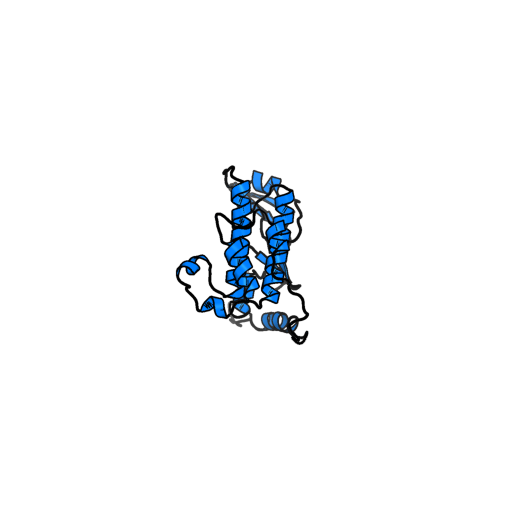 C . ALA A 1 194 ? -2.782 -15.497 21.338 1.00 42.66 194 ALA A C 1
ATOM 1519 O O . ALA A 1 194 ? -1.879 -16.195 20.880 1.00 42.66 194 ALA A O 1
ATOM 1520 N N . GLY A 1 195 ? -4.059 -15.837 21.135 1.00 41.88 195 GLY A N 1
ATOM 1521 C CA . GLY A 1 195 ? -4.504 -17.145 20.635 1.00 41.88 195 GLY A CA 1
ATOM 1522 C C . GLY A 1 195 ? -5.177 -17.192 19.256 1.00 41.88 195 GLY A C 1
ATOM 1523 O O . GLY A 1 195 ? -5.669 -18.252 18.886 1.00 41.88 195 GLY A O 1
ATOM 1524 N N . GLY A 1 196 ? -5.254 -16.098 18.486 1.00 44.06 196 GLY A N 1
ATOM 1525 C CA . GLY A 1 196 ? -6.173 -16.029 17.328 1.00 44.06 196 GLY A CA 1
ATOM 1526 C C . GLY A 1 196 ? -5.597 -16.300 15.929 1.00 44.06 196 GLY A C 1
ATOM 1527 O O . GLY A 1 196 ? -6.278 -16.879 15.082 1.00 44.06 196 GLY A O 1
ATOM 1528 N N . ALA A 1 197 ? -4.353 -15.904 15.643 1.00 47.44 197 ALA A N 1
ATOM 1529 C CA . ALA A 1 197 ? -3.895 -15.813 14.248 1.00 47.44 197 ALA A CA 1
ATOM 1530 C C . ALA A 1 197 ? -3.537 -17.167 13.599 1.00 47.44 197 ALA A C 1
ATOM 1532 O O . ALA A 1 197 ? -3.692 -17.329 12.390 1.00 47.44 197 ALA A O 1
ATOM 1533 N N . ARG A 1 198 ? -3.131 -18.180 14.382 1.00 49.97 198 ARG A N 1
ATOM 1534 C CA . ARG A 1 198 ? -2.895 -19.540 13.849 1.00 49.97 198 ARG A CA 1
ATOM 1535 C C . ARG A 1 198 ? -4.190 -20.305 13.544 1.00 49.97 198 ARG A C 1
ATOM 1537 O O . ARG A 1 198 ? -4.157 -21.236 12.748 1.00 49.97 198 ARG A O 1
ATOM 1544 N N . GLY A 1 199 ? -5.323 -19.914 14.135 1.00 43.44 199 GLY A N 1
ATOM 1545 C CA . GLY A 1 199 ? -6.593 -20.636 14.000 1.00 43.44 199 GLY A CA 1
ATOM 1546 C C . GLY A 1 199 ? -7.411 -20.282 12.755 1.00 43.44 199 GLY A C 1
ATOM 1547 O O . GLY A 1 199 ? -8.158 -21.123 12.265 1.00 43.44 199 GLY A O 1
ATOM 1548 N N . LEU A 1 200 ? -7.274 -19.064 12.218 1.00 48.38 200 LEU A N 1
ATOM 1549 C CA . LEU A 1 200 ? -8.076 -18.607 11.072 1.00 48.38 200 LEU A CA 1
ATOM 1550 C C . LEU A 1 200 ? -7.511 -19.061 9.719 1.00 48.38 200 LEU A C 1
ATOM 1552 O O . LEU A 1 200 ? -8.281 -19.461 8.850 1.00 48.38 200 LEU A O 1
ATOM 1556 N N . LEU A 1 201 ? -6.184 -19.122 9.562 1.00 51.41 201 LEU A N 1
ATOM 1557 C CA . LEU A 1 201 ? -5.566 -19.676 8.348 1.00 51.41 201 LEU A CA 1
ATOM 1558 C C . LEU A 1 201 ? -5.771 -21.198 8.232 1.00 51.41 201 LEU A C 1
ATOM 1560 O O . LEU A 1 201 ? -5.993 -21.695 7.135 1.00 51.41 201 LEU A O 1
ATOM 1564 N N . GLY A 1 202 ? -5.817 -21.928 9.355 1.00 42.94 202 GLY A N 1
ATOM 1565 C CA . GLY A 1 202 ? -6.191 -23.352 9.368 1.00 42.94 202 GLY A CA 1
ATOM 1566 C C . GLY A 1 202 ? -7.687 -23.627 9.136 1.00 42.94 202 GLY A C 1
ATOM 1567 O O . GLY A 1 202 ? -8.078 -24.768 8.902 1.00 42.94 202 GLY A O 1
ATOM 1568 N N . ARG A 1 203 ? -8.544 -22.598 9.201 1.00 49.62 203 ARG A N 1
ATOM 1569 C CA . ARG A 1 203 ? -9.982 -22.700 8.884 1.00 49.62 203 ARG A CA 1
ATOM 1570 C C . ARG A 1 203 ? -10.292 -22.341 7.432 1.00 49.62 203 ARG A C 1
ATOM 1572 O O . ARG A 1 203 ? -11.257 -22.853 6.877 1.00 49.62 203 ARG A O 1
ATOM 1579 N N . LEU A 1 204 ? -9.451 -21.533 6.789 1.00 46.28 204 LEU A N 1
ATOM 1580 C CA . LEU A 1 204 ? -9.559 -21.268 5.352 1.00 46.28 204 LEU A CA 1
ATOM 1581 C C . LEU A 1 204 ? -9.137 -22.482 4.507 1.00 46.28 204 LEU A C 1
ATOM 1583 O O . LEU A 1 204 ? -9.797 -22.758 3.510 1.00 46.28 204 LEU A O 1
ATOM 1587 N N . SER A 1 205 ? -8.179 -23.295 4.972 1.00 45.47 205 SER A N 1
ATOM 1588 C CA . SER A 1 205 ? -7.824 -24.571 4.320 1.00 45.47 205 SER A CA 1
ATOM 1589 C C . SER A 1 205 ? -8.916 -25.653 4.409 1.00 45.47 205 SER A C 1
ATOM 1591 O O . SER A 1 205 ? -8.837 -26.678 3.739 1.00 45.47 205 SER A O 1
ATOM 1593 N N . SER A 1 206 ? -9.963 -25.451 5.221 1.00 43.38 206 SER A N 1
ATOM 1594 C CA . SER A 1 206 ? -11.099 -26.385 5.339 1.00 43.38 206 SER A CA 1
ATOM 1595 C C . SER A 1 206 ? -12.402 -25.873 4.715 1.00 43.38 206 SER A C 1
ATOM 1597 O O . SER A 1 206 ? -13.310 -26.670 4.492 1.00 43.38 206 SER A O 1
ATOM 1599 N N . ALA A 1 207 ? -12.506 -24.579 4.389 1.00 44.34 207 ALA A N 1
ATOM 1600 C CA . ALA A 1 207 ? -13.739 -23.971 3.878 1.00 44.34 207 ALA A CA 1
ATOM 1601 C C . ALA A 1 207 ? -13.806 -23.852 2.340 1.00 44.34 207 ALA A C 1
ATOM 1603 O O . ALA A 1 207 ? -14.876 -23.574 1.801 1.00 44.34 207 ALA A O 1
ATOM 1604 N N . VAL A 1 208 ? -12.708 -24.099 1.615 1.00 42.81 208 VAL A N 1
ATOM 1605 C CA . VAL A 1 208 ? -12.649 -23.976 0.145 1.00 42.81 208 VAL A CA 1
ATOM 1606 C C . VAL A 1 208 ? -12.570 -25.356 -0.523 1.00 42.81 208 VAL A C 1
ATOM 1608 O O . VAL A 1 208 ? -11.630 -25.676 -1.238 1.00 42.81 208 VAL A O 1
ATOM 1611 N N . VAL A 1 209 ? -13.589 -26.194 -0.305 1.00 43.16 209 VAL A N 1
ATOM 1612 C CA . VAL A 1 209 ? -13.934 -27.292 -1.230 1.00 43.16 209 VAL A CA 1
ATOM 1613 C C . VAL A 1 209 ? -15.458 -27.383 -1.366 1.00 43.16 209 VAL A C 1
ATOM 1615 O O . VAL A 1 209 ? -16.104 -28.126 -0.626 1.00 43.16 209 VAL A O 1
ATOM 1618 N N . PRO A 1 210 ? -16.087 -26.712 -2.347 1.00 41.59 210 PRO A N 1
ATOM 1619 C CA . PRO A 1 210 ? -17.311 -27.241 -2.913 1.00 41.59 210 PRO A CA 1
ATOM 1620 C C . PRO A 1 210 ? -16.928 -28.470 -3.742 1.00 41.59 210 PRO A C 1
ATOM 1622 O O . PRO A 1 210 ? -16.372 -28.372 -4.836 1.00 41.59 210 PRO A O 1
ATOM 1625 N N . ARG A 1 211 ? -17.213 -29.652 -3.192 1.00 40.41 211 ARG A N 1
ATOM 1626 C CA . ARG A 1 211 ? -17.099 -30.941 -3.876 1.00 40.41 211 ARG A CA 1
ATOM 1627 C C . ARG A 1 211 ? -18.132 -30.975 -5.006 1.00 40.41 211 ARG A C 1
ATOM 1629 O O . ARG A 1 211 ? -19.235 -31.481 -4.834 1.00 40.41 211 ARG A O 1
ATOM 1636 N N . LYS A 1 212 ? -17.803 -30.395 -6.161 1.00 41.38 212 LYS A N 1
ATOM 1637 C CA . LYS A 1 212 ? -18.546 -30.639 -7.396 1.00 41.38 212 LYS A CA 1
ATOM 1638 C C . LYS A 1 212 ? -17.950 -31.894 -8.018 1.00 41.38 212 LYS A C 1
ATOM 1640 O O . LYS A 1 212 ? -16.906 -31.847 -8.662 1.00 41.38 212 LYS A O 1
ATOM 1645 N N . GLU A 1 213 ? -18.591 -33.027 -7.757 1.00 45.88 213 GLU A N 1
ATOM 1646 C CA . GLU A 1 213 ? -18.382 -34.247 -8.529 1.00 45.88 213 GLU A CA 1
ATOM 1647 C C . GLU A 1 213 ? -18.690 -33.937 -9.998 1.00 45.88 213 GLU A C 1
ATOM 1649 O O . GLU A 1 213 ? -19.843 -33.901 -10.421 1.00 45.88 213 GLU A O 1
ATOM 1654 N N . ILE A 1 214 ? -17.653 -33.662 -10.786 1.00 46.97 214 ILE A N 1
ATOM 1655 C CA . ILE A 1 214 ? -17.744 -33.719 -12.240 1.00 46.97 214 ILE A CA 1
ATOM 1656 C C . ILE A 1 214 ? -17.321 -35.133 -12.619 1.00 46.97 214 ILE A C 1
ATOM 1658 O O . ILE A 1 214 ? -16.158 -35.417 -12.902 1.00 46.97 214 ILE A O 1
ATOM 1662 N N . GLY A 1 215 ? -18.298 -36.037 -12.582 1.00 46.56 215 GLY A N 1
ATOM 1663 C CA . GLY A 1 215 ? -18.233 -37.292 -13.313 1.00 46.56 215 GLY A CA 1
ATOM 1664 C C . GLY A 1 215 ? -18.170 -36.985 -14.807 1.00 46.56 215 GLY A C 1
ATOM 1665 O O . GLY A 1 215 ? -19.191 -36.774 -15.451 1.00 46.56 215 GLY A O 1
ATOM 1666 N N . GLY A 1 216 ? -16.958 -36.922 -15.351 1.00 41.56 216 GLY A N 1
ATOM 1667 C CA . GLY A 1 216 ? -16.691 -36.746 -16.775 1.00 41.56 216 GLY A CA 1
ATOM 1668 C C . GLY A 1 216 ? -15.638 -37.749 -17.215 1.00 41.56 216 GLY A C 1
ATOM 1669 O O . GLY A 1 216 ? -14.458 -37.420 -17.303 1.00 41.56 216 GLY A O 1
ATOM 1670 N N . GLY A 1 217 ? -16.060 -38.995 -17.435 1.00 38.66 217 GLY A N 1
ATOM 1671 C CA . GLY A 1 217 ? -15.194 -40.080 -17.879 1.00 38.66 217 GLY A CA 1
ATOM 1672 C C . GLY A 1 217 ? -14.484 -39.743 -19.191 1.00 38.66 217 GLY A C 1
ATOM 1673 O O . GLY A 1 217 ? -15.106 -39.648 -20.247 1.00 38.66 217 GLY A O 1
ATOM 1674 N N . TRP A 1 218 ? -13.161 -39.610 -19.133 1.00 40.56 218 TRP A N 1
ATOM 1675 C CA . TRP A 1 218 ? -12.307 -39.604 -20.316 1.00 40.56 218 TRP A CA 1
ATOM 1676 C C . TRP A 1 218 ? -12.169 -41.034 -20.844 1.00 40.56 218 TRP A C 1
ATOM 1678 O O . TRP A 1 218 ? -11.296 -41.799 -20.434 1.00 40.56 218 TRP A O 1
ATOM 1688 N N . SER A 1 219 ? -13.056 -41.405 -21.766 1.00 50.88 219 SER A N 1
ATOM 1689 C CA . SER A 1 219 ? -12.921 -42.633 -22.545 1.00 50.88 219 SER A CA 1
ATOM 1690 C C . SER A 1 219 ? -11.823 -42.450 -23.596 1.00 50.88 219 SER A C 1
ATOM 1692 O O . SER A 1 219 ? -11.993 -41.734 -24.585 1.00 50.88 219 SER A O 1
ATOM 1694 N N . ARG A 1 220 ? -10.667 -43.092 -23.380 1.00 48.69 220 ARG A N 1
ATOM 1695 C CA . ARG A 1 220 ? -9.612 -43.232 -24.392 1.00 48.69 220 ARG A CA 1
ATOM 1696 C C . ARG A 1 220 ? -10.136 -44.106 -25.535 1.00 48.69 220 ARG A C 1
ATOM 1698 O O . ARG A 1 220 ? -10.143 -45.332 -25.423 1.00 48.69 220 ARG A O 1
ATOM 1705 N N . LYS A 1 221 ? -10.516 -43.499 -26.662 1.00 50.78 221 LYS A N 1
ATOM 1706 C CA . LYS A 1 221 ? -10.626 -44.235 -27.929 1.00 50.78 221 LYS A CA 1
ATOM 1707 C C . LYS A 1 221 ? -9.231 -44.723 -28.326 1.00 50.78 221 LYS A C 1
ATOM 1709 O O . LYS A 1 221 ? -8.328 -43.920 -28.546 1.00 50.78 221 LYS A O 1
ATOM 1714 N N . LYS A 1 222 ? -9.056 -46.045 -28.392 1.00 52.06 222 LYS A N 1
ATOM 1715 C CA . LYS A 1 222 ? -7.885 -46.671 -29.015 1.00 52.06 222 LYS A CA 1
ATOM 1716 C C . LYS A 1 222 ? -7.900 -46.360 -30.521 1.00 52.06 222 LYS A C 1
ATOM 1718 O O . LYS A 1 222 ? -8.967 -46.484 -31.125 1.00 52.06 222 LYS A O 1
ATOM 1723 N N . PRO A 1 223 ? -6.766 -45.990 -31.138 1.00 55.00 223 PRO A N 1
ATOM 1724 C CA . PRO A 1 223 ? -6.668 -45.939 -32.589 1.00 55.00 223 PRO A CA 1
ATOM 1725 C C . PRO A 1 223 ? -6.819 -47.358 -33.149 1.00 55.00 223 PRO A C 1
ATOM 1727 O O . PRO A 1 223 ? -6.141 -48.291 -32.715 1.00 55.00 223 PRO A O 1
ATOM 1730 N N . GLY A 1 224 ? -7.783 -47.506 -34.056 1.00 59.59 224 GLY A N 1
ATOM 1731 C CA . GLY A 1 224 ? -8.099 -48.753 -34.729 1.00 59.59 224 GLY A CA 1
ATOM 1732 C C . GLY A 1 224 ? -6.951 -49.220 -35.613 1.00 59.59 224 GLY A C 1
ATOM 1733 O O . GLY A 1 224 ? -6.358 -48.445 -36.360 1.00 59.59 224 GLY A O 1
ATOM 1734 N N . GLN A 1 225 ? -6.683 -50.516 -35.515 1.00 49.19 225 GLN A N 1
ATOM 1735 C CA . GLN A 1 225 ? -6.033 -51.303 -36.547 1.00 49.19 225 GLN A CA 1
ATOM 1736 C C . GLN A 1 225 ? -6.913 -51.268 -37.803 1.00 49.19 225 GLN A C 1
ATOM 1738 O O . GLN A 1 225 ? -8.064 -51.696 -37.760 1.00 49.19 225 GLN A O 1
ATOM 1743 N N . GLY A 1 226 ? -6.374 -50.756 -38.906 1.00 55.09 226 GLY A N 1
ATOM 1744 C CA . GLY A 1 226 ? -6.855 -51.037 -40.254 1.00 55.09 226 GLY A CA 1
ATOM 1745 C C . GLY A 1 226 ? -5.805 -51.901 -40.934 1.00 55.09 226 GLY A C 1
ATOM 1746 O O . GLY A 1 226 ? -4.697 -51.428 -41.175 1.00 55.09 226 GLY A O 1
ATOM 1747 N N . GLY A 1 227 ? -6.124 -53.176 -41.137 1.00 62.75 227 GLY A N 1
ATOM 1748 C CA . GLY A 1 227 ? -5.313 -54.114 -41.900 1.00 62.75 227 GLY A CA 1
ATOM 1749 C C . GLY A 1 227 ? -5.827 -54.263 -43.330 1.00 62.75 227 GLY A C 1
ATOM 1750 O O . GLY A 1 227 ? -7.033 -54.156 -43.541 1.00 62.75 227 GLY A O 1
ATOM 1751 N N . LEU A 1 228 ? -4.858 -54.574 -44.200 1.00 51.81 228 LEU A N 1
ATOM 1752 C CA . LEU A 1 228 ? -4.905 -55.206 -45.530 1.00 51.81 228 LEU A CA 1
ATOM 1753 C C . LEU A 1 228 ? -5.666 -54.487 -46.652 1.00 51.81 228 LEU A C 1
ATOM 1755 O O . LEU A 1 228 ? -6.912 -54.448 -46.629 1.00 51.81 228 LEU A O 1
#

Sequence (228 aa):
TWEALRLMVGQRRVHTLPIEEIGRERGGWCWACSPYPGNHETMVTLDGLRGNKGGRFSPHETARAVEQVLEAVSAAHADRIVHGAIRESEIVVNPRGSLFIELYGLRERIRVSGRAEETGQDEVRSVAALAWTLLTGIDTSEMEVFSGRVGRAVDRRWMQWIERGLDPIMGYNDVCEAIEALPDNSPLSAEFPAGGARGLLGRLSSAVVPRKEIGGGWSRKKPGQGGL

pLDDT: mean 82.26, std 19.58, range [36.62, 98.38]

Foldseek 3Di:
DVVLLVVQAPDDFQQAWGFPDKDADPVRDIDTDTDQLEDPVDWAFQCNVCVLVPLADDLLLLLVVLLSLLRRLVRQVVVLAAQAQADSRQWTAHLVGRIHGYPGRSVVSVDPDPPSQLRQLRHLLNSLQVSVCRHQSDGVVPVVPDPDDSVVSDDPLNVVLSVQSNDSPRHDSHSVSSNVSRPDPPVVPDPDPPPPSVPSVVVVVVPPDPPPPPPDDPDDDDPDDDDD

Secondary structure (DSSP, 8-state):
-HHHHHHHBT---TTBPPB-EEEE-TTS-EEEE----S-SS--EEHHHHHHHTTS---HHHHHHHHHHHHHHHHHHHTTT----S--GGGEEE-TTS-EEETTTTHHHHHS----HHHHHHHHHHHHHHHHHHHHHS--GGGGGG--SSGGGTS-HHHHHHHHHHH-TTTS-SSHHHHHHTS----GGG----S-SHHHHHHHHHHH-------------PPPPP---